Protein AF-A0A1I0QNB6-F1 (afdb_monomer)

Mean predicted aligned error: 19.31 Å

Radius of gyration: 32.26 Å; Cα contacts (8 Å, |Δi|>4): 457; chains: 1; bounding box: 112×91×55 Å

pLDDT: mean 71.49, std 22.13, range [30.81, 97.44]

Foldseek 3Di:
DDDDDDDDDDDDDDDDDDDDDDDDDDDDDDPPPPVVVVVVVVVVVVVVVVVVVVVVVPVPDDDPDDDDDDPDPDPPPDDPPPQFFDDLVLQAAKWWDDPLFKIWIWHQHPVQKIKIWIAGLVRDTPDIFIWGWDGDGQWIWTAGPVGDIDIWRWHDDPQWIWTHHPVNPDDITIIGGDHDSCLAFDALVLVAAWWWFPDPFWIWIWHRHPVQKIWIWIATPVRHTPDIAIWGWDGGRQKIWIGGPDPDDIAIWGWDDDPQKIWTAGNVGRVDITIIGGDD

Sequence (280 aa):
MDNKESDIDLFESEDIPAKAAPTSASTKGDVGLPMNKMIIAVVAIILVVVATIAILTHVSEKLDEPPVETTAYMTGESEPVVMPETTPADIIGIWSFGDGNNILYMSFNEDGTLDVWTVDSDGQELNRTTNTYTLEGNALGVYQPDGSEDYYICIINGDSLTLEDPAGFGESYVLTRTESLDIPVYTAADLVGTWVSDSSNSYIWMTFNEDGTLDVWVIDANGVEIDRTQDTYTIEGNQLTISYPTDREEDVYNISINGDMLILAYPDQPDQLFGYIRQH

Solvent-accessible surface area (backbone atoms only — not comparable to full-atom values): 16798 Å² total; per-residue (Å²): 139,79,86,82,81,85,82,89,77,87,80,83,85,82,89,86,81,94,75,82,85,85,75,93,72,92,76,89,76,83,88,67,73,62,67,75,55,56,53,52,53,55,51,53,54,54,53,53,54,54,50,54,56,54,50,69,69,65,72,80,71,86,81,89,73,78,89,74,80,85,75,85,79,72,92,68,82,71,75,78,82,75,73,80,72,41,50,69,78,74,61,50,44,36,33,37,38,72,82,51,48,38,38,40,36,38,35,37,44,96,87,37,40,30,41,38,34,34,22,42,66,90,64,48,74,75,47,75,48,70,30,36,47,48,69,62,51,37,42,35,39,40,39,42,87,91,72,53,75,49,65,30,36,44,48,75,59,89,57,34,41,35,38,32,35,76,84,72,79,59,74,68,47,70,25,36,60,45,95,62,94,71,69,65,67,49,49,67,79,77,59,46,43,41,30,34,31,83,52,97,64,37,37,41,39,39,32,34,42,94,86,36,41,28,42,38,36,34,26,38,76,86,72,46,79,74,47,76,52,70,35,33,47,50,62,59,45,32,36,39,37,39,42,54,87,53,99,58,81,64,51,60,28,26,48,35,77,60,92,54,36,40,35,38,18,35,83,91,46,50,92,54,70,47,60,27,40,55,66,132

Structure (mmCIF, N/CA/C/O backbone):
data_AF-A0A1I0QNB6-F1
#
_entry.id   AF-A0A1I0QNB6-F1
#
loop_
_atom_site.group_PDB
_atom_site.id
_atom_site.type_symbol
_atom_site.label_atom_id
_atom_site.label_alt_id
_atom_site.label_comp_id
_atom_site.label_asym_id
_atom_site.label_entity_id
_atom_site.label_seq_id
_atom_site.pdbx_PDB_ins_code
_atom_site.Cartn_x
_atom_site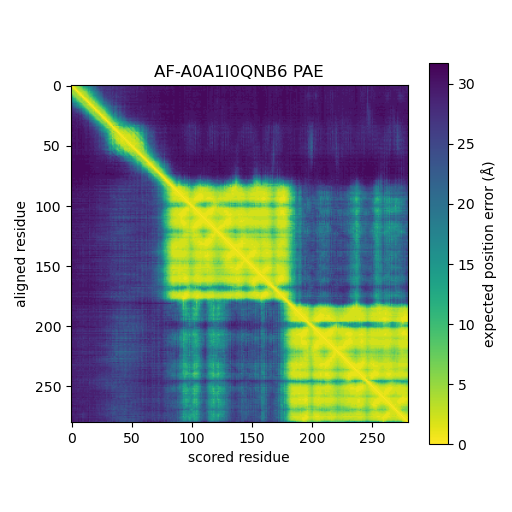.Cartn_y
_atom_site.Cartn_z
_atom_site.occupancy
_atom_site.B_iso_or_equiv
_atom_site.auth_seq_id
_atom_site.auth_comp_id
_atom_site.auth_asym_id
_atom_site.auth_atom_id
_atom_site.pdbx_PDB_model_num
ATOM 1 N N . MET A 1 1 ? 77.920 -45.436 11.888 1.00 45.47 1 MET A N 1
ATOM 2 C CA . MET A 1 1 ? 77.565 -45.452 10.448 1.00 45.47 1 MET A CA 1
ATOM 3 C C . MET A 1 1 ? 76.118 -44.982 10.370 1.00 45.47 1 MET A C 1
ATOM 5 O O . MET A 1 1 ? 75.231 -45.783 10.127 1.00 45.47 1 MET A O 1
ATOM 9 N N . ASP A 1 2 ? 75.779 -43.826 10.927 1.00 37.50 2 ASP A N 1
ATOM 10 C CA . ASP A 1 2 ? 76.158 -42.432 10.609 1.00 37.50 2 ASP A CA 1
ATOM 11 C C . ASP A 1 2 ? 75.386 -41.872 9.417 1.00 37.50 2 ASP A C 1
ATOM 13 O O . ASP A 1 2 ? 75.623 -42.254 8.274 1.00 37.50 2 ASP A O 1
ATOM 17 N N . ASN A 1 3 ? 74.528 -40.916 9.785 1.00 35.03 3 ASN A N 1
ATOM 18 C CA . ASN A 1 3 ? 74.144 -39.679 9.115 1.00 35.03 3 ASN A CA 1
ATOM 19 C C . ASN A 1 3 ? 73.474 -39.726 7.739 1.00 35.03 3 ASN A C 1
ATOM 21 O O . ASN A 1 3 ? 74.093 -40.012 6.717 1.00 35.03 3 ASN A O 1
ATOM 25 N N . LYS A 1 4 ? 72.256 -39.174 7.709 1.00 41.38 4 LYS A N 1
ATOM 26 C CA . LYS A 1 4 ? 72.081 -37.792 7.232 1.00 41.38 4 LYS A CA 1
ATOM 27 C C . LYS A 1 4 ? 70.783 -37.186 7.776 1.00 41.38 4 LYS A C 1
ATOM 29 O O . LYS A 1 4 ? 69.709 -37.386 7.220 1.00 41.38 4 LYS A O 1
ATOM 34 N N . GLU A 1 5 ? 70.930 -36.453 8.875 1.00 37.16 5 GLU A N 1
ATOM 35 C CA . GLU A 1 5 ? 70.146 -35.248 9.138 1.00 37.16 5 GLU A CA 1
ATOM 36 C C . GLU A 1 5 ? 70.505 -34.222 8.050 1.00 37.16 5 GLU A C 1
ATOM 38 O O . GLU A 1 5 ? 71.661 -34.143 7.622 1.00 37.16 5 GLU A O 1
ATOM 43 N N . SER A 1 6 ? 69.514 -33.502 7.529 1.00 47.28 6 SER A N 1
ATOM 44 C CA . SER A 1 6 ? 69.752 -32.326 6.695 1.00 47.28 6 SER A CA 1
ATOM 45 C C . SER A 1 6 ? 69.582 -31.098 7.571 1.00 47.28 6 SER A C 1
ATOM 47 O O . SER A 1 6 ? 68.456 -30.699 7.876 1.00 47.28 6 SER A O 1
ATOM 49 N N . ASP A 1 7 ? 70.736 -30.581 7.972 1.00 39.81 7 ASP A N 1
ATOM 50 C CA . ASP A 1 7 ? 70.950 -29.357 8.718 1.00 39.81 7 ASP A CA 1
ATOM 51 C C . ASP A 1 7 ? 70.306 -28.141 8.047 1.00 39.81 7 ASP A C 1
ATOM 53 O O . ASP A 1 7 ? 70.397 -27.917 6.836 1.00 39.81 7 ASP A O 1
ATOM 57 N N . ILE A 1 8 ? 69.670 -27.352 8.905 1.00 42.81 8 ILE A N 1
ATOM 58 C CA . ILE A 1 8 ? 69.374 -25.940 8.725 1.00 42.81 8 ILE A CA 1
ATOM 59 C C . ILE A 1 8 ? 70.598 -25.198 9.269 1.00 42.81 8 ILE A C 1
ATOM 61 O O . ILE A 1 8 ? 70.803 -25.191 10.477 1.00 42.81 8 ILE A O 1
ATOM 65 N N . ASP A 1 9 ? 71.368 -24.563 8.387 1.00 38.84 9 ASP A N 1
ATOM 66 C CA . ASP A 1 9 ? 72.292 -23.476 8.733 1.00 38.84 9 ASP A CA 1
ATOM 67 C C . ASP A 1 9 ? 71.801 -22.227 7.982 1.00 38.84 9 ASP A C 1
ATOM 69 O O . ASP A 1 9 ? 71.641 -22.245 6.760 1.00 38.84 9 ASP A O 1
ATOM 73 N N . LEU A 1 10 ? 71.288 -21.195 8.661 1.00 36.91 10 LEU A N 1
ATOM 74 C CA . LEU A 1 10 ? 72.033 -20.175 9.415 1.00 36.91 10 LEU A CA 1
ATOM 75 C C . LEU A 1 10 ? 73.122 -19.503 8.570 1.00 36.91 10 LEU A C 1
ATOM 77 O O . LEU A 1 10 ? 74.275 -19.914 8.543 1.00 36.91 10 LEU A O 1
ATOM 81 N N . PHE A 1 11 ? 72.736 -18.389 7.948 1.00 34.91 11 PHE A N 1
ATOM 82 C CA . PHE A 1 11 ? 73.629 -17.247 7.799 1.00 34.91 11 PHE A CA 1
ATOM 83 C C . PHE A 1 11 ? 73.084 -16.095 8.651 1.00 34.91 11 PHE A C 1
ATOM 85 O O . PHE A 1 11 ? 72.106 -15.437 8.293 1.00 34.91 11 PHE A O 1
ATOM 92 N N . GLU A 1 12 ? 73.733 -15.920 9.805 1.00 37.19 12 GLU A N 1
ATOM 93 C CA . GLU A 1 12 ? 73.888 -14.669 10.559 1.00 37.19 12 GLU A CA 1
ATOM 94 C C . GLU A 1 12 ? 74.493 -13.599 9.627 1.00 37.19 12 GLU A C 1
ATOM 96 O O . GLU A 1 12 ? 75.381 -13.888 8.827 1.00 37.19 12 GLU A O 1
ATOM 101 N N . SER A 1 13 ? 73.819 -12.463 9.446 1.00 48.81 13 SER A N 1
ATOM 102 C CA . SER A 1 13 ? 73.962 -11.188 10.174 1.00 48.81 13 SER A CA 1
ATOM 103 C C . SER A 1 13 ? 75.276 -10.444 9.915 1.00 48.81 13 SER A C 1
ATOM 105 O O . SER A 1 13 ? 76.333 -10.922 10.300 1.00 48.81 13 SER A O 1
ATOM 107 N N . GLU A 1 14 ? 75.162 -9.250 9.330 1.00 36.50 14 GLU A N 1
ATOM 108 C CA . GLU A 1 14 ? 75.847 -7.996 9.708 1.00 36.50 14 GLU A CA 1
ATOM 109 C C . GLU A 1 14 ? 75.245 -6.894 8.800 1.00 36.50 14 GLU A C 1
ATOM 111 O O . GLU A 1 14 ? 75.283 -6.991 7.575 1.00 36.50 14 GLU A O 1
ATOM 116 N N . ASP A 1 15 ? 74.342 -6.056 9.330 1.00 42.88 15 ASP A N 1
ATOM 117 C CA . ASP A 1 15 ? 74.611 -4.690 9.830 1.00 42.88 15 ASP A CA 1
ATOM 118 C C . ASP A 1 15 ? 75.273 -3.800 8.750 1.00 42.88 15 ASP A C 1
ATOM 120 O O . ASP A 1 15 ? 76.361 -4.090 8.266 1.00 42.88 15 ASP A O 1
ATOM 124 N N . ILE A 1 16 ? 74.653 -2.725 8.233 1.00 36.50 16 ILE A N 1
ATOM 125 C CA . ILE A 1 16 ? 74.569 -1.322 8.736 1.00 36.50 16 ILE A CA 1
ATOM 126 C C . ILE A 1 16 ? 73.981 -0.476 7.545 1.00 36.50 16 ILE A C 1
ATOM 128 O O . ILE A 1 16 ? 74.205 -0.901 6.408 1.00 36.50 16 ILE A O 1
ATOM 132 N N . PRO A 1 17 ? 73.359 0.739 7.645 1.00 42.59 17 PRO A N 1
ATOM 133 C CA . PRO A 1 17 ? 72.832 1.517 8.777 1.00 42.59 17 PRO A CA 1
ATOM 134 C C . PRO A 1 17 ? 71.338 1.916 8.659 1.00 42.59 17 PRO A C 1
ATOM 136 O O . PRO A 1 17 ? 70.718 1.929 7.596 1.00 42.59 17 PRO A O 1
ATOM 139 N N . ALA A 1 18 ? 70.819 2.395 9.792 1.00 49.66 18 ALA A N 1
ATOM 140 C CA . ALA A 1 18 ? 69.550 3.091 9.961 1.00 49.66 18 ALA A CA 1
ATOM 141 C C . ALA A 1 18 ? 69.305 4.234 8.954 1.00 49.66 18 ALA A C 1
ATOM 143 O O . ALA A 1 18 ? 70.098 5.171 8.832 1.00 49.66 18 ALA A O 1
ATOM 144 N N . LYS A 1 19 ? 68.120 4.219 8.333 1.00 40.25 19 LYS A N 1
ATOM 145 C CA . LYS A 1 19 ? 67.504 5.393 7.714 1.00 40.25 19 LYS A CA 1
ATOM 146 C C . LYS A 1 19 ? 66.088 5.555 8.268 1.00 40.25 19 LYS A C 1
ATOM 148 O O . LYS A 1 19 ? 65.261 4.666 8.128 1.00 40.25 19 LYS A O 1
ATOM 153 N N . ALA A 1 20 ? 65.912 6.682 8.953 1.00 36.59 20 ALA A N 1
ATOM 154 C CA . ALA A 1 20 ? 64.711 7.293 9.520 1.00 36.59 20 ALA A CA 1
ATOM 155 C C . ALA A 1 20 ? 63.346 6.616 9.263 1.00 36.59 20 ALA A C 1
ATOM 157 O O . ALA A 1 20 ? 62.928 6.419 8.124 1.00 36.59 20 ALA A O 1
ATOM 158 N N . ALA A 1 21 ? 62.619 6.390 10.360 1.00 45.19 21 ALA A N 1
ATOM 159 C CA . ALA A 1 21 ? 61.205 6.033 10.389 1.00 45.19 21 ALA A CA 1
ATOM 160 C C . ALA A 1 21 ? 60.318 7.047 9.638 1.00 45.19 21 ALA A C 1
ATOM 162 O O . ALA A 1 21 ? 60.500 8.254 9.823 1.00 45.19 21 ALA A O 1
ATOM 163 N N . PRO A 1 22 ? 59.285 6.595 8.905 1.00 36.19 22 PRO A N 1
ATOM 164 C CA . PRO A 1 22 ? 58.093 7.385 8.674 1.00 36.19 22 PRO A CA 1
ATOM 165 C C . PRO A 1 22 ? 57.047 7.049 9.742 1.00 36.19 22 PRO A C 1
ATOM 167 O O . PRO A 1 22 ? 56.499 5.952 9.824 1.00 36.19 22 PRO A O 1
ATOM 170 N N . THR A 1 23 ? 56.817 8.052 10.577 1.00 35.81 23 THR A N 1
ATOM 171 C CA . THR A 1 23 ? 55.673 8.248 11.461 1.00 35.81 23 THR A CA 1
ATOM 172 C C . THR A 1 23 ? 54.337 7.986 10.769 1.00 35.81 23 THR A C 1
ATOM 174 O O . THR A 1 23 ? 54.119 8.409 9.633 1.00 35.81 23 THR A O 1
ATOM 177 N N . SER A 1 24 ? 53.422 7.364 11.508 1.00 44.53 24 SER A N 1
ATOM 178 C CA . SER A 1 24 ? 51.992 7.320 11.224 1.00 44.53 24 SER A CA 1
ATOM 179 C C . SER A 1 24 ? 51.434 8.726 10.974 1.00 44.53 24 SER A C 1
ATOM 181 O O . SER A 1 24 ? 51.555 9.617 11.813 1.00 44.53 24 SER A O 1
ATOM 183 N N . ALA A 1 25 ? 50.789 8.915 9.824 1.00 34.53 25 ALA A N 1
ATOM 184 C CA . ALA A 1 25 ? 50.003 10.102 9.524 1.00 34.53 25 ALA A CA 1
ATOM 185 C C . ALA A 1 25 ? 48.697 9.688 8.840 1.00 34.53 25 ALA A C 1
ATOM 187 O O . ALA A 1 25 ? 48.662 9.327 7.667 1.00 34.53 25 ALA A O 1
ATOM 188 N N . SER A 1 26 ? 47.615 9.762 9.612 1.00 41.53 26 SER A N 1
ATOM 189 C CA . SER A 1 26 ? 46.257 9.924 9.104 1.00 41.53 26 SER A CA 1
ATOM 190 C C . SER A 1 26 ? 46.209 11.170 8.217 1.00 41.53 26 SER A C 1
ATOM 192 O O . SER A 1 26 ? 46.542 12.260 8.682 1.00 41.53 26 SER A O 1
ATOM 194 N N . THR A 1 27 ? 45.748 11.038 6.974 1.00 33.97 27 THR A N 1
ATOM 195 C CA . THR A 1 27 ? 45.236 12.180 6.204 1.00 33.97 27 THR A CA 1
ATOM 196 C C . THR A 1 27 ? 43.902 11.822 5.570 1.00 33.97 27 THR A C 1
ATOM 198 O O . THR A 1 27 ? 43.803 11.077 4.602 1.00 33.97 27 THR A O 1
ATOM 201 N N . LYS A 1 28 ? 42.873 12.384 6.197 1.00 39.84 28 LYS A N 1
ATOM 202 C CA . LYS A 1 28 ? 41.553 12.683 5.660 1.00 39.84 28 LYS A CA 1
ATOM 203 C C . LYS A 1 28 ? 41.730 13.600 4.436 1.00 39.84 28 LYS A C 1
ATOM 205 O O . LYS A 1 28 ? 42.412 14.616 4.546 1.00 39.84 28 LYS A O 1
ATOM 210 N N . GLY A 1 29 ? 41.135 13.241 3.304 1.00 31.95 29 GLY A N 1
ATOM 211 C CA . GLY A 1 29 ? 40.935 14.114 2.142 1.00 31.95 29 GLY A CA 1
ATOM 212 C C . GLY A 1 29 ? 39.554 13.788 1.584 1.00 31.95 29 GLY A C 1
ATOM 213 O O . GLY A 1 29 ? 39.383 12.759 0.948 1.00 31.95 29 GLY A O 1
ATOM 214 N N . ASP A 1 30 ? 38.498 14.411 2.099 1.00 36.50 30 ASP A N 1
ATOM 215 C CA . ASP A 1 30 ? 37.892 15.618 1.520 1.00 36.50 30 ASP A CA 1
ATOM 216 C C . ASP A 1 30 ? 37.701 15.517 -0.000 1.00 36.50 30 ASP A C 1
ATOM 218 O O . ASP A 1 30 ? 38.508 16.000 -0.791 1.00 36.50 30 ASP A O 1
ATOM 222 N N . VAL A 1 31 ? 36.557 14.951 -0.391 1.00 39.62 31 VAL A N 1
ATOM 223 C CA . VAL A 1 31 ? 35.847 15.348 -1.615 1.00 39.62 31 VAL A CA 1
ATOM 224 C C . VAL A 1 31 ? 34.625 16.165 -1.192 1.00 39.62 31 VAL A C 1
ATOM 226 O O . VAL A 1 31 ? 33.484 15.875 -1.529 1.00 39.62 31 VAL A O 1
ATOM 229 N N . GLY A 1 32 ? 34.866 17.186 -0.369 1.00 33.34 32 GLY A N 1
ATOM 230 C CA . GLY A 1 32 ? 33.898 18.249 -0.162 1.00 33.34 32 GLY A CA 1
ATOM 231 C C . GLY A 1 32 ? 33.889 19.117 -1.412 1.00 33.34 32 GLY A C 1
ATOM 232 O O . GLY A 1 32 ? 34.894 19.752 -1.739 1.00 33.34 32 GLY A O 1
ATOM 233 N N . LEU A 1 33 ? 32.761 19.168 -2.120 1.00 37.56 33 LEU A N 1
ATOM 234 C CA . LEU A 1 33 ? 32.509 20.273 -3.042 1.00 37.56 33 LEU A CA 1
ATOM 235 C C . LEU A 1 33 ? 32.756 21.581 -2.267 1.00 37.56 33 LEU A C 1
ATOM 237 O O . LEU A 1 33 ? 32.269 21.708 -1.141 1.00 37.56 33 LEU A O 1
ATOM 241 N N . PRO A 1 34 ? 33.526 22.546 -2.805 1.00 38.66 34 PRO A N 1
ATOM 242 C CA . PRO A 1 34 ? 33.853 23.755 -2.066 1.00 38.66 34 PRO A CA 1
ATOM 243 C C . PRO A 1 34 ? 32.547 24.441 -1.666 1.00 38.66 34 PRO A C 1
ATOM 245 O O . PRO A 1 34 ? 31.739 24.785 -2.527 1.00 38.66 34 PRO A O 1
ATOM 248 N N . MET A 1 35 ? 32.354 24.616 -0.358 1.00 39.06 35 MET A N 1
ATOM 249 C CA . MET A 1 35 ? 31.169 25.154 0.334 1.00 39.06 35 MET A CA 1
ATOM 250 C C . MET A 1 35 ? 30.630 26.465 -0.280 1.00 39.06 35 MET A C 1
ATOM 252 O O . MET A 1 35 ? 29.452 26.797 -0.191 1.00 39.06 35 MET A O 1
ATOM 256 N N . ASN A 1 36 ? 31.480 27.158 -1.027 1.00 30.81 36 ASN A N 1
ATOM 257 C CA . ASN A 1 36 ? 31.220 28.360 -1.802 1.00 30.81 36 ASN A CA 1
ATOM 258 C C . ASN A 1 36 ? 30.280 28.107 -3.006 1.00 30.81 36 ASN A C 1
ATOM 260 O O . ASN A 1 36 ? 29.611 29.031 -3.453 1.00 30.81 36 ASN A O 1
ATOM 264 N N . LYS A 1 37 ? 30.204 26.873 -3.528 1.00 34.09 37 LYS A N 1
ATOM 265 C CA . LYS A 1 37 ? 29.267 26.460 -4.589 1.00 34.09 37 LYS A CA 1
ATOM 266 C C . LYS A 1 37 ? 27.925 25.959 -4.038 1.00 34.09 37 LYS A C 1
ATOM 268 O O . LYS A 1 37 ? 26.911 26.153 -4.699 1.00 34.09 37 LYS A O 1
ATOM 273 N N . MET A 1 38 ? 27.895 25.413 -2.818 1.00 32.34 38 MET A N 1
ATOM 274 C CA . MET A 1 38 ? 26.644 25.050 -2.129 1.00 32.34 38 MET A CA 1
ATOM 275 C C . MET A 1 38 ? 25.846 26.289 -1.708 1.00 32.34 38 MET A C 1
ATOM 277 O O . MET A 1 38 ? 24.634 26.325 -1.889 1.00 32.34 38 MET A O 1
ATOM 281 N N . ILE A 1 39 ? 26.518 27.348 -1.244 1.00 32.06 39 ILE A N 1
ATOM 282 C CA . ILE A 1 39 ? 25.842 28.604 -0.879 1.00 32.06 39 ILE A CA 1
ATOM 283 C C . ILE A 1 39 ? 25.238 29.292 -2.118 1.00 32.06 39 ILE A C 1
ATOM 285 O O . ILE A 1 39 ? 24.149 29.848 -2.035 1.00 32.06 39 ILE A O 1
ATOM 289 N N . ILE A 1 40 ? 25.879 29.202 -3.289 1.00 31.39 40 ILE A N 1
ATOM 290 C CA . ILE A 1 40 ? 25.339 29.773 -4.537 1.00 31.39 40 ILE A CA 1
ATOM 291 C C . ILE A 1 40 ? 24.126 28.970 -5.048 1.00 31.39 40 ILE A C 1
ATOM 293 O O . ILE A 1 40 ? 23.162 29.578 -5.507 1.00 31.39 40 ILE A O 1
ATOM 297 N N . ALA A 1 41 ? 24.126 27.638 -4.921 1.00 31.89 41 ALA A N 1
ATOM 298 C CA . ALA A 1 41 ? 22.991 26.796 -5.317 1.00 31.89 41 ALA A CA 1
ATOM 299 C C . ALA A 1 41 ? 21.768 26.989 -4.400 1.00 31.89 41 ALA A C 1
ATOM 301 O O . ALA A 1 41 ? 20.648 27.134 -4.884 1.00 31.89 41 ALA A O 1
ATOM 302 N N . VAL A 1 42 ? 21.982 27.093 -3.084 1.00 35.47 42 VAL A N 1
ATOM 303 C CA . VAL A 1 42 ? 20.902 27.315 -2.108 1.00 35.47 42 VAL A CA 1
ATOM 304 C C . VAL A 1 42 ? 20.334 28.740 -2.207 1.00 35.47 42 VAL A C 1
ATOM 306 O O . VAL A 1 42 ? 19.122 28.923 -2.132 1.00 35.47 42 VAL A O 1
ATOM 309 N N . VAL A 1 43 ? 21.163 29.758 -2.475 1.00 34.56 43 VAL A N 1
ATOM 310 C CA . VAL A 1 43 ? 20.685 31.141 -2.682 1.00 34.56 43 VAL A CA 1
ATOM 311 C C . VAL A 1 43 ? 19.944 31.307 -4.020 1.00 34.56 43 VAL A C 1
ATOM 313 O O . VAL A 1 43 ? 18.983 32.071 -4.079 1.00 34.56 43 VAL A O 1
ATOM 316 N N . ALA A 1 44 ? 20.314 30.570 -5.075 1.00 33.50 44 ALA A N 1
ATOM 317 C CA . ALA A 1 44 ? 19.581 30.581 -6.346 1.00 33.50 44 ALA A CA 1
ATOM 318 C C . ALA A 1 44 ? 18.179 29.956 -6.219 1.00 33.50 44 ALA A C 1
ATOM 320 O O . ALA A 1 44 ? 17.221 30.499 -6.764 1.00 33.50 44 ALA A O 1
ATOM 321 N N . ILE A 1 45 ? 18.041 28.876 -5.443 1.00 36.38 45 ILE A N 1
ATOM 322 C CA . ILE A 1 45 ? 16.750 28.221 -5.180 1.00 36.38 45 ILE A CA 1
ATOM 323 C C . ILE A 1 45 ? 15.853 29.116 -4.310 1.00 36.38 45 ILE A C 1
ATOM 325 O O . ILE A 1 45 ? 14.682 29.311 -4.632 1.00 36.38 45 ILE A O 1
ATOM 329 N N . ILE A 1 46 ? 16.405 29.766 -3.279 1.00 36.22 46 ILE A N 1
ATOM 330 C CA . ILE A 1 46 ? 15.641 30.690 -2.423 1.00 36.22 46 ILE A CA 1
ATOM 331 C C . ILE A 1 46 ? 15.190 31.944 -3.200 1.00 36.22 46 ILE A C 1
ATOM 333 O O . ILE A 1 46 ? 14.071 32.414 -3.002 1.00 36.22 46 ILE A O 1
ATOM 337 N N . LEU A 1 47 ? 15.993 32.470 -4.134 1.00 34.41 47 LEU A N 1
ATOM 338 C CA . LEU A 1 47 ? 15.595 33.624 -4.958 1.00 34.41 47 LEU A CA 1
ATOM 339 C C . LEU A 1 47 ? 14.515 33.287 -6.005 1.00 34.41 47 LEU A C 1
ATOM 341 O O . LEU A 1 47 ? 13.689 34.148 -6.308 1.00 34.41 47 LEU A O 1
ATOM 345 N N . VAL A 1 48 ? 14.464 32.050 -6.515 1.00 37.19 48 VAL A N 1
ATOM 346 C CA . VAL A 1 48 ? 13.399 31.591 -7.433 1.00 37.19 48 VAL A CA 1
ATOM 347 C C . VAL A 1 48 ? 12.071 31.381 -6.693 1.00 37.19 48 VAL A C 1
ATOM 349 O O . VAL A 1 48 ? 11.016 31.741 -7.221 1.00 37.19 48 VAL A O 1
ATOM 352 N N . VAL A 1 49 ? 12.113 30.899 -5.445 1.00 36.56 49 VAL A N 1
ATOM 353 C CA . VAL A 1 49 ? 10.925 30.754 -4.580 1.00 36.56 49 VAL A CA 1
ATOM 354 C C . VAL A 1 49 ? 10.365 32.121 -4.153 1.00 36.56 49 VAL A C 1
ATOM 356 O O . VAL A 1 49 ? 9.156 32.336 -4.155 1.00 36.56 49 VAL A O 1
ATOM 359 N N . VAL A 1 50 ? 11.223 33.108 -3.873 1.00 36.62 50 VAL A N 1
ATOM 360 C CA . VAL A 1 50 ? 10.761 34.469 -3.536 1.00 36.62 50 VAL A CA 1
ATOM 361 C C . VAL A 1 50 ? 10.199 35.208 -4.763 1.00 36.62 50 VAL A C 1
ATOM 363 O O . VAL A 1 50 ? 9.224 35.950 -4.636 1.00 36.62 50 VAL A O 1
ATOM 366 N N . ALA A 1 51 ? 10.739 34.978 -5.967 1.00 33.34 51 ALA A N 1
ATOM 367 C CA . ALA A 1 51 ? 10.204 35.562 -7.201 1.00 33.34 51 ALA A CA 1
ATOM 368 C C . ALA A 1 51 ? 8.840 34.968 -7.606 1.00 33.34 51 ALA A C 1
ATOM 370 O O . ALA A 1 51 ? 7.974 35.702 -8.079 1.00 33.34 51 ALA A O 1
ATOM 371 N N . THR A 1 52 ? 8.609 33.672 -7.377 1.00 37.38 52 THR A N 1
ATOM 372 C CA . THR A 1 52 ? 7.314 33.019 -7.656 1.00 37.38 52 THR A CA 1
ATOM 373 C C . THR A 1 52 ? 6.210 33.488 -6.703 1.00 37.38 52 THR A C 1
ATOM 375 O O . THR A 1 52 ? 5.093 33.751 -7.150 1.00 37.38 52 THR A O 1
ATOM 378 N N . ILE A 1 53 ? 6.527 33.729 -5.426 1.00 38.50 53 ILE A N 1
ATOM 379 C CA . ILE A 1 53 ? 5.574 34.289 -4.447 1.00 38.50 53 ILE A CA 1
ATOM 380 C C . ILE A 1 53 ? 5.248 35.769 -4.746 1.00 38.50 53 ILE A C 1
ATOM 382 O O . ILE A 1 53 ? 4.106 36.207 -4.580 1.00 38.50 53 ILE A O 1
ATOM 386 N N . ALA A 1 54 ? 6.214 36.543 -5.255 1.00 37.59 54 ALA A N 1
ATOM 387 C CA . ALA A 1 54 ? 5.988 37.932 -5.667 1.00 37.59 54 ALA A CA 1
ATOM 388 C C . ALA A 1 54 ? 5.135 38.052 -6.949 1.00 37.59 54 ALA A C 1
ATOM 390 O O . ALA A 1 54 ? 4.371 39.005 -7.093 1.00 37.59 54 ALA A O 1
ATOM 391 N N . ILE A 1 55 ? 5.219 37.078 -7.864 1.00 39.03 55 ILE A N 1
ATOM 392 C CA . ILE A 1 55 ? 4.378 37.037 -9.072 1.00 39.03 55 ILE A CA 1
ATOM 393 C C . ILE A 1 55 ? 2.936 36.641 -8.717 1.00 39.03 55 ILE A C 1
ATOM 395 O O . ILE A 1 55 ? 2.007 37.248 -9.247 1.00 39.03 55 ILE A O 1
ATOM 399 N N . LEU A 1 56 ? 2.721 35.729 -7.758 1.00 32.97 56 LEU A N 1
ATOM 400 C CA . LEU A 1 56 ? 1.365 35.387 -7.296 1.00 32.97 56 LEU A CA 1
ATOM 401 C C . LEU A 1 56 ? 0.652 36.549 -6.583 1.00 32.97 56 LEU A C 1
ATOM 403 O O . LEU A 1 56 ? -0.571 36.639 -6.634 1.00 32.97 56 LEU A O 1
ATOM 407 N N . THR A 1 57 ? 1.391 37.470 -5.959 1.00 37.00 57 THR A N 1
ATOM 408 C CA . THR A 1 57 ? 0.804 38.652 -5.302 1.00 37.00 57 THR A CA 1
ATOM 409 C C . THR A 1 57 ? 0.559 39.836 -6.246 1.00 37.00 57 THR A C 1
ATOM 411 O O . THR A 1 57 ? -0.171 40.749 -5.871 1.00 37.00 57 THR A O 1
ATOM 414 N N . HIS A 1 58 ? 1.093 39.829 -7.476 1.00 42.16 58 HIS A N 1
ATOM 415 C CA . HIS A 1 58 ? 0.907 40.915 -8.457 1.00 42.16 58 HIS A CA 1
ATOM 416 C C . HIS A 1 58 ? -0.112 40.626 -9.573 1.00 42.16 58 HIS A C 1
ATOM 418 O O . HIS A 1 58 ? -0.367 41.502 -10.395 1.00 42.16 58 HIS A O 1
ATOM 424 N N . VAL A 1 59 ? -0.736 39.443 -9.601 1.00 40.44 59 VAL A N 1
ATOM 425 C CA . VAL A 1 59 ? -1.796 39.102 -10.580 1.00 40.44 59 VAL A CA 1
ATOM 426 C C . VAL A 1 59 ? -3.211 39.356 -10.025 1.00 40.44 59 VAL A C 1
ATOM 428 O O . VAL A 1 59 ? -4.209 39.057 -10.670 1.00 40.44 59 VAL A O 1
ATOM 431 N N . SER A 1 60 ? -3.331 40.005 -8.863 1.00 45.62 60 SER A N 1
ATOM 432 C CA . SER A 1 60 ? -4.619 40.455 -8.313 1.00 45.62 60 SER A CA 1
ATOM 433 C C . SER A 1 60 ? -4.887 41.945 -8.571 1.00 45.62 60 SER A C 1
ATOM 435 O O . SER A 1 60 ? -5.322 42.664 -7.670 1.00 45.62 60 SER A O 1
ATOM 437 N N . GLU A 1 61 ? -4.661 42.435 -9.793 1.00 47.72 61 GLU A N 1
ATOM 438 C CA . GLU A 1 61 ? -5.166 43.753 -10.184 1.00 47.72 61 GLU A CA 1
ATOM 439 C C . GLU A 1 61 ? -5.765 43.752 -11.599 1.00 47.72 61 GLU A C 1
ATOM 441 O O . GLU A 1 61 ? -5.074 43.586 -12.601 1.00 47.72 61 GLU A O 1
ATOM 446 N N . LYS A 1 62 ? -7.075 44.030 -11.627 1.00 49.00 62 LYS A N 1
ATOM 447 C CA . LYS A 1 62 ? -7.902 44.483 -12.756 1.00 49.00 62 LYS A CA 1
ATOM 448 C C . LYS A 1 62 ? -8.278 43.480 -13.855 1.00 49.00 62 LYS A C 1
ATOM 450 O O . LYS A 1 62 ? -7.712 43.466 -14.944 1.00 49.00 62 LYS A O 1
ATOM 455 N N . LEU A 1 63 ? -9.419 42.827 -13.638 1.00 40.34 63 LEU A N 1
ATOM 456 C CA . LEU A 1 63 ? -10.405 42.604 -14.697 1.00 40.34 63 LEU A CA 1
ATOM 457 C C . LEU A 1 63 ? -11.653 43.439 -14.369 1.00 40.34 63 LEU A C 1
ATOM 459 O O . LEU A 1 63 ? -12.389 43.132 -13.437 1.00 40.34 63 LEU A O 1
ATOM 463 N N . ASP A 1 64 ? -11.840 44.542 -15.101 1.00 51.97 64 ASP A N 1
ATOM 464 C CA . ASP A 1 64 ? -13.113 45.269 -15.165 1.00 51.97 64 ASP A CA 1
ATOM 465 C C . ASP A 1 64 ? -14.084 44.420 -16.006 1.00 51.97 64 ASP A C 1
ATOM 467 O O . ASP A 1 64 ? -14.051 44.468 -17.238 1.00 51.97 64 ASP A O 1
ATOM 471 N N . GLU A 1 65 ? -14.926 43.615 -15.357 1.00 54.00 65 GLU A N 1
ATOM 472 C CA . GLU A 1 65 ? -16.036 42.938 -16.033 1.00 54.00 65 GLU A CA 1
ATOM 473 C C . GLU A 1 65 ? -17.266 43.863 -16.127 1.00 54.00 65 GLU A C 1
ATOM 475 O O . GLU A 1 65 ? -17.587 44.574 -15.167 1.00 54.00 65 GLU A O 1
ATOM 480 N N . PRO A 1 66 ? -17.980 43.893 -17.271 1.00 52.25 66 PRO A N 1
ATOM 481 C CA . PRO A 1 66 ? -19.235 44.630 -17.390 1.00 52.25 66 PRO A CA 1
ATOM 482 C C . PRO A 1 66 ? -20.325 43.984 -16.515 1.00 52.25 66 PRO A C 1
ATOM 484 O O . PRO A 1 66 ? -20.246 42.792 -16.220 1.00 52.25 66 PRO A O 1
ATOM 487 N N . PRO A 1 67 ? -21.377 44.728 -16.120 1.00 42.12 67 PRO A N 1
ATOM 488 C CA . PRO A 1 67 ? -22.432 44.177 -15.282 1.00 42.12 67 PRO A CA 1
ATOM 489 C C . PRO A 1 67 ? -23.192 43.104 -16.067 1.00 42.12 67 PRO A C 1
ATOM 491 O O . PRO A 1 67 ? -23.976 43.412 -16.964 1.00 42.12 67 PRO A O 1
ATOM 494 N N . VAL A 1 68 ? -22.943 41.838 -15.740 1.00 40.09 68 VAL A N 1
ATOM 495 C CA . VAL A 1 68 ? -23.759 40.725 -16.219 1.00 40.09 68 VAL A CA 1
ATOM 496 C C . VAL A 1 68 ? -25.089 40.792 -15.477 1.00 40.09 68 VAL A C 1
ATOM 498 O O . VAL A 1 68 ? -25.144 40.717 -14.250 1.00 40.09 68 VAL A O 1
ATOM 501 N N . GLU A 1 69 ? -26.168 40.980 -16.235 1.00 40.59 69 GLU A N 1
ATOM 502 C CA . GLU A 1 69 ? -27.531 40.922 -15.725 1.00 40.59 69 GLU A CA 1
ATOM 503 C C . GLU A 1 69 ? -27.777 39.572 -15.044 1.00 40.59 69 GLU A C 1
ATOM 505 O O . GLU A 1 69 ? -27.666 38.503 -15.649 1.00 40.59 69 GLU A O 1
ATOM 510 N N . THR A 1 70 ? -28.124 39.636 -13.761 1.00 39.81 70 THR A N 1
ATOM 511 C CA . THR A 1 70 ? -28.526 38.494 -12.949 1.00 39.81 70 THR A CA 1
ATOM 512 C C . THR A 1 70 ? -29.814 37.898 -13.516 1.00 39.81 70 THR A C 1
ATOM 514 O O . THR A 1 70 ? -30.917 38.355 -13.220 1.00 39.81 70 THR A O 1
ATOM 517 N N . THR A 1 71 ? -29.690 36.849 -14.326 1.00 37.72 71 THR A N 1
ATOM 518 C CA . THR A 1 71 ? -30.802 35.931 -14.571 1.00 37.72 71 THR A CA 1
ATOM 519 C C . THR A 1 71 ? -30.804 34.908 -13.444 1.00 37.72 71 THR A C 1
ATOM 521 O O . THR A 1 71 ? -29.890 34.103 -13.291 1.00 37.72 71 THR A O 1
ATOM 524 N N . ALA A 1 72 ? -31.812 35.020 -12.581 1.00 44.84 72 ALA A N 1
ATOM 525 C CA . ALA A 1 72 ? -32.042 34.122 -11.464 1.00 44.84 72 ALA A CA 1
ATOM 526 C C . ALA A 1 72 ? -32.326 32.704 -11.984 1.00 44.84 72 ALA A C 1
ATOM 528 O O . ALA A 1 72 ? -33.424 32.420 -12.466 1.00 44.84 72 ALA A O 1
ATOM 529 N N . TYR A 1 73 ? -31.346 31.811 -11.867 1.00 42.28 73 TYR A N 1
ATOM 530 C CA . TYR A 1 73 ? -31.580 30.377 -11.965 1.00 42.28 73 TYR A CA 1
ATOM 531 C C . TYR A 1 73 ? -31.982 29.860 -10.583 1.00 42.28 73 TYR A C 1
ATOM 533 O O . TYR A 1 73 ? -31.161 29.713 -9.689 1.00 42.28 73 TYR A O 1
ATOM 541 N N . MET A 1 74 ? -33.292 29.654 -10.447 1.00 40.16 74 MET A N 1
ATOM 542 C CA . MET A 1 74 ? -33.933 28.538 -9.752 1.00 40.16 74 MET A CA 1
ATOM 543 C C . MET A 1 74 ? -33.348 28.148 -8.385 1.00 40.16 74 MET A C 1
ATOM 545 O O . MET A 1 74 ? -32.422 27.352 -8.275 1.00 40.16 74 MET A O 1
ATOM 549 N N . THR A 1 75 ? -34.025 28.614 -7.338 1.00 48.56 75 THR A N 1
ATOM 550 C CA . THR A 1 75 ? -34.110 27.961 -6.028 1.00 48.56 75 THR A CA 1
ATOM 551 C C . THR A 1 75 ? -34.620 26.524 -6.193 1.00 48.56 75 THR A C 1
ATOM 553 O O . THR A 1 75 ? -35.826 26.278 -6.187 1.00 48.56 75 THR A O 1
ATOM 556 N N . GLY A 1 76 ? -33.707 25.578 -6.384 1.00 39.94 76 GLY A N 1
ATOM 557 C CA . GLY A 1 76 ? -33.914 24.200 -5.967 1.00 39.94 76 GLY A CA 1
ATOM 558 C C . GLY A 1 76 ? -33.336 24.083 -4.568 1.00 39.94 76 GLY A C 1
ATOM 559 O O . GLY A 1 76 ? -32.119 24.049 -4.423 1.00 39.94 76 GLY A O 1
ATOM 560 N N . GLU A 1 77 ? -34.183 24.084 -3.540 1.00 45.97 77 GLU A N 1
ATOM 561 C CA . GLU A 1 77 ? -33.771 23.578 -2.233 1.00 45.97 77 GLU A CA 1
ATOM 562 C C . GLU A 1 77 ? -33.411 22.104 -2.448 1.00 45.97 77 GLU A C 1
ATOM 564 O O . GLU A 1 77 ? -34.289 21.259 -2.614 1.00 45.97 77 GLU A O 1
ATOM 569 N N . SER A 1 78 ? -32.116 21.805 -2.563 1.00 54.59 78 SER A N 1
ATOM 570 C CA . SER A 1 78 ? -31.635 20.438 -2.431 1.00 54.59 78 SER A CA 1
ATOM 571 C C . SER A 1 78 ? -32.058 19.973 -1.045 1.00 54.59 78 SER A C 1
ATOM 573 O O . SER A 1 78 ? -31.698 20.619 -0.056 1.00 54.59 78 SER A O 1
ATOM 575 N N . GLU A 1 79 ? -32.839 18.895 -0.968 1.00 51.69 79 GLU A N 1
ATOM 576 C CA . GLU A 1 79 ? -33.083 18.236 0.312 1.00 51.69 79 GLU A CA 1
ATOM 577 C C . GLU A 1 79 ? -31.721 18.005 0.985 1.00 51.69 79 GLU A C 1
ATOM 579 O O . GLU A 1 79 ? -30.764 17.639 0.290 1.00 51.69 79 GLU A O 1
ATOM 584 N N . PRO A 1 80 ? -31.579 18.283 2.293 1.00 51.28 80 PRO A N 1
ATOM 585 C CA . PRO A 1 80 ? -30.320 18.033 2.970 1.00 51.28 80 PRO A CA 1
ATOM 586 C C . PRO A 1 80 ? -29.969 16.561 2.765 1.00 51.28 80 PRO A C 1
ATOM 588 O O . PRO A 1 80 ? -30.763 15.680 3.095 1.00 51.28 80 PRO A O 1
ATOM 591 N N . VAL A 1 81 ? -28.799 16.298 2.183 1.00 52.41 81 VAL A N 1
ATOM 592 C CA . VAL A 1 81 ? -28.259 14.943 2.092 1.00 52.41 81 VAL A CA 1
ATOM 593 C C . VAL A 1 81 ? -28.049 14.478 3.530 1.00 52.41 81 VAL A C 1
ATOM 595 O O . VAL A 1 81 ? -27.135 14.934 4.213 1.00 52.41 81 VAL A O 1
ATOM 598 N N . VAL A 1 82 ? -28.954 13.633 4.023 1.00 59.22 82 VAL A N 1
ATOM 599 C CA . VAL A 1 82 ? -28.813 13.005 5.335 1.00 59.22 82 VAL A CA 1
ATOM 600 C C . VAL A 1 82 ? -27.737 11.942 5.180 1.00 59.22 82 VAL A C 1
ATOM 602 O O . VAL A 1 82 ? -27.975 10.908 4.556 1.00 59.22 82 VAL A O 1
ATOM 605 N N . MET A 1 83 ? -26.542 12.212 5.704 1.00 66.06 83 MET A N 1
ATOM 606 C CA . MET A 1 83 ? -25.532 11.169 5.837 1.00 66.06 83 MET A CA 1
ATOM 607 C C . MET A 1 83 ? -26.075 10.116 6.808 1.00 66.06 83 MET A C 1
ATOM 609 O O . MET A 1 83 ? -26.539 10.497 7.888 1.00 66.06 83 MET A O 1
ATOM 613 N N . PRO A 1 84 ? -26.080 8.823 6.442 1.00 74.75 84 PRO A N 1
ATOM 614 C CA . PRO A 1 84 ? -26.448 7.784 7.388 1.00 74.75 84 PRO A CA 1
ATOM 615 C C . PRO A 1 84 ? -25.525 7.875 8.608 1.00 74.75 84 PRO A C 1
ATOM 617 O O . PRO A 1 84 ? -24.326 8.122 8.471 1.00 74.75 84 PRO A O 1
ATOM 620 N N . GLU A 1 85 ? -26.104 7.735 9.798 1.00 83.69 85 GLU A N 1
ATOM 621 C CA . GLU A 1 85 ? -25.322 7.684 11.030 1.00 83.69 85 GLU A CA 1
ATOM 622 C C . GLU A 1 85 ? -24.558 6.362 11.087 1.00 83.69 85 GLU A C 1
ATOM 624 O O . GLU A 1 85 ? -25.132 5.292 10.874 1.00 83.69 85 GLU A O 1
ATOM 629 N N . THR A 1 86 ? -23.270 6.453 11.393 1.00 86.25 86 THR A N 1
ATOM 630 C CA . THR A 1 86 ? -22.404 5.308 11.652 1.00 86.25 86 THR A CA 1
ATOM 631 C C . THR A 1 86 ? -22.679 4.803 13.065 1.00 86.25 86 THR A C 1
ATOM 633 O O . THR A 1 86 ? -22.754 5.578 14.019 1.00 86.25 86 THR A O 1
ATOM 636 N N . THR A 1 87 ? -22.852 3.495 13.231 1.00 89.38 87 THR A N 1
ATOM 637 C CA . THR A 1 87 ? -23.000 2.869 14.548 1.00 89.38 87 THR A CA 1
ATOM 638 C C . THR A 1 87 ? -21.702 2.178 14.965 1.00 89.38 87 THR A C 1
ATOM 640 O O . THR A 1 87 ? -20.901 1.806 14.106 1.00 89.38 87 THR A O 1
ATOM 643 N N . PRO A 1 88 ? -21.475 1.929 16.272 1.00 87.19 88 PRO A N 1
ATOM 644 C CA . PRO A 1 88 ? -20.287 1.203 16.719 1.00 87.19 88 PRO A CA 1
ATOM 645 C C . PRO A 1 88 ? -20.117 -0.146 16.024 1.00 87.19 88 PRO A C 1
ATOM 647 O O . PRO A 1 88 ? -19.002 -0.495 15.662 1.00 87.19 88 PRO A O 1
ATOM 650 N N . ALA A 1 89 ? -21.220 -0.861 15.778 1.00 88.81 89 ALA A N 1
ATOM 651 C CA . ALA A 1 89 ? -21.204 -2.152 15.097 1.00 88.81 89 ALA A CA 1
ATOM 652 C C . ALA A 1 8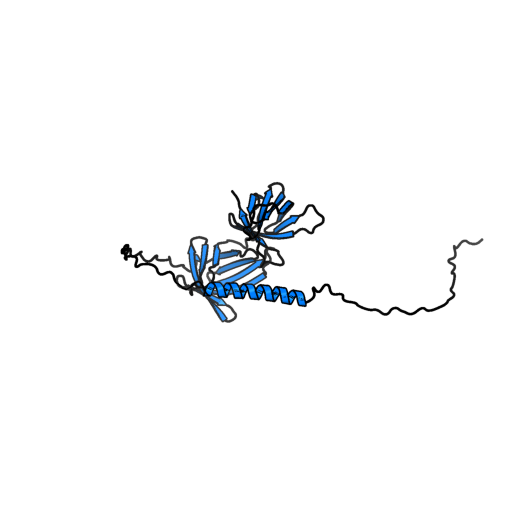9 ? -20.681 -2.062 13.654 1.00 88.81 89 ALA A C 1
ATOM 654 O O . ALA A 1 89 ? -20.093 -3.025 13.169 1.00 88.81 89 ALA A O 1
ATOM 655 N N . ASP A 1 90 ? -20.860 -0.917 12.989 1.00 90.50 90 ASP A N 1
ATOM 656 C CA . ASP A 1 90 ? -20.407 -0.725 11.612 1.00 90.50 90 ASP A CA 1
ATOM 657 C C . ASP A 1 90 ? -18.884 -0.603 11.536 1.00 90.50 90 ASP A C 1
ATOM 659 O O . ASP A 1 90 ? -18.291 -1.078 10.576 1.00 90.50 90 ASP A O 1
ATOM 663 N N . ILE A 1 91 ? -18.228 -0.015 12.541 1.00 90.56 91 ILE A N 1
ATOM 664 C CA . ILE A 1 91 ? -16.770 0.193 12.529 1.00 90.56 91 ILE A CA 1
ATOM 665 C C . ILE A 1 91 ? -15.984 -0.980 13.127 1.00 90.56 91 ILE A C 1
ATOM 667 O O . ILE A 1 91 ? -14.782 -1.064 12.881 1.00 90.56 91 ILE A O 1
ATOM 671 N N . ILE A 1 92 ? -16.622 -1.897 13.872 1.00 92.25 92 ILE A N 1
ATOM 672 C CA . ILE A 1 92 ? -15.930 -3.064 14.450 1.00 92.25 92 ILE A CA 1
ATOM 673 C C . ILE A 1 92 ? -15.259 -3.881 13.345 1.00 92.25 92 ILE A C 1
ATOM 675 O O . ILE A 1 92 ? -15.893 -4.254 12.353 1.00 92.25 92 ILE A O 1
ATOM 679 N N . GLY A 1 93 ? -13.979 -4.188 13.544 1.00 90.25 93 GLY A N 1
ATOM 680 C CA . GLY A 1 93 ? -13.153 -4.918 12.590 1.00 90.25 93 GLY A CA 1
ATOM 681 C C . GLY A 1 93 ? -11.777 -4.292 12.416 1.00 90.25 93 GLY A C 1
ATOM 682 O O . GLY A 1 93 ? -11.420 -3.335 13.108 1.00 90.25 93 GLY A O 1
ATOM 683 N N . ILE A 1 94 ? -11.012 -4.858 11.485 1.00 89.44 94 ILE A N 1
ATOM 684 C CA . ILE A 1 94 ? -9.687 -4.369 11.118 1.00 89.44 94 ILE A CA 1
ATOM 685 C C . ILE A 1 94 ? -9.813 -3.565 9.828 1.00 89.44 94 ILE A C 1
ATOM 687 O O . ILE A 1 94 ? -10.501 -3.963 8.888 1.00 89.44 94 ILE A O 1
ATOM 691 N N . TRP A 1 95 ? -9.133 -2.432 9.795 1.00 92.12 95 TRP A N 1
ATOM 692 C CA . TRP A 1 95 ? -9.096 -1.502 8.683 1.00 92.12 95 TRP A CA 1
ATOM 693 C C . TRP A 1 95 ? -7.648 -1.213 8.339 1.00 92.12 95 TRP A C 1
ATOM 695 O O . TRP A 1 95 ? -6.838 -1.041 9.248 1.00 92.12 95 TRP A O 1
ATOM 705 N N . SER A 1 96 ? -7.322 -1.149 7.055 1.00 87.75 96 SER A N 1
ATOM 706 C CA . SER A 1 96 ? -5.974 -0.837 6.597 1.00 87.75 96 SER A CA 1
ATOM 707 C C . SER A 1 96 ? -5.942 0.358 5.652 1.00 87.75 96 SER A C 1
ATOM 709 O O . SER A 1 96 ? -6.895 0.637 4.922 1.00 87.75 96 SER A O 1
ATOM 711 N N . PHE A 1 97 ? -4.824 1.074 5.683 1.00 84.56 97 PHE A N 1
ATOM 712 C CA . PHE A 1 97 ? -4.482 2.150 4.763 1.00 84.56 97 PHE A CA 1
ATOM 713 C C . PHE A 1 97 ? -3.002 2.025 4.406 1.00 84.56 97 PHE A C 1
ATOM 715 O O . PHE A 1 97 ? -2.158 1.941 5.297 1.00 84.56 97 PHE A O 1
ATOM 722 N N . GLY A 1 98 ? -2.694 1.976 3.111 1.00 74.94 98 GLY A N 1
ATOM 723 C CA . GLY A 1 98 ? -1.322 1.930 2.613 1.00 74.94 98 GLY A CA 1
ATOM 724 C C . GLY A 1 98 ? -0.902 3.292 2.079 1.00 74.94 98 GLY A C 1
ATOM 725 O O . GLY A 1 98 ? -1.545 3.808 1.168 1.00 74.94 98 GLY A O 1
ATOM 726 N N . ASP A 1 99 ? 0.192 3.841 2.602 1.00 64.25 99 ASP A N 1
ATOM 727 C CA . ASP A 1 99 ? 0.803 5.081 2.095 1.00 64.25 99 ASP A CA 1
ATOM 728 C C . ASP A 1 99 ? 1.848 4.825 0.986 1.00 64.25 99 ASP A C 1
ATOM 730 O O . ASP A 1 99 ? 2.435 5.759 0.443 1.00 64.25 99 ASP A O 1
ATOM 734 N N . GLY A 1 100 ? 2.058 3.552 0.628 1.00 61.16 100 GLY A N 1
ATOM 735 C CA . GLY A 1 100 ? 3.060 3.089 -0.337 1.00 61.16 100 GLY A CA 1
ATOM 736 C C . GLY A 1 100 ? 4.324 2.513 0.308 1.00 61.16 100 GLY A C 1
ATOM 737 O O . GLY A 1 100 ? 5.000 1.712 -0.331 1.00 61.16 100 GLY A O 1
ATOM 738 N N . ASN A 1 101 ? 4.595 2.840 1.574 1.00 60.44 101 ASN A N 1
ATOM 739 C CA . ASN A 1 101 ? 5.777 2.397 2.322 1.00 60.44 101 ASN A CA 1
ATOM 740 C C . ASN A 1 101 ? 5.425 1.500 3.495 1.00 60.44 101 ASN A C 1
ATOM 742 O O . ASN A 1 101 ? 6.100 0.509 3.764 1.00 60.44 101 ASN A O 1
ATOM 746 N N . ASN A 1 102 ? 4.363 1.880 4.190 1.00 73.56 102 ASN A N 1
ATOM 747 C CA . ASN A 1 102 ? 3.854 1.201 5.345 1.00 73.56 102 ASN A CA 1
ATOM 748 C C . ASN A 1 102 ? 2.357 0.983 5.194 1.00 73.56 102 ASN A C 1
ATOM 750 O O . ASN A 1 102 ? 1.641 1.701 4.489 1.00 73.56 102 ASN A O 1
ATOM 754 N N . ILE A 1 103 ? 1.874 -0.008 5.923 1.00 78.56 103 ILE A N 1
ATOM 755 C CA . ILE A 1 103 ? 0.452 -0.251 6.072 1.00 78.56 103 ILE A CA 1
ATOM 756 C C . ILE A 1 103 ? 0.091 0.113 7.499 1.00 78.56 103 ILE A C 1
ATOM 758 O O . ILE A 1 103 ? 0.544 -0.521 8.455 1.00 78.56 103 ILE A O 1
ATOM 762 N N . LEU A 1 104 ? -0.722 1.154 7.633 1.00 84.62 104 LEU A N 1
ATOM 763 C CA . LEU A 1 104 ? -1.414 1.457 8.869 1.00 84.62 104 LEU A CA 1
ATOM 764 C C . LEU A 1 104 ? -2.579 0.487 9.006 1.00 84.62 104 LEU A C 1
ATOM 766 O O . LEU A 1 104 ? -3.395 0.359 8.096 1.00 84.62 104 LEU A O 1
ATOM 770 N N . TYR A 1 105 ? -2.685 -0.138 10.165 1.00 86.56 105 TYR A N 1
ATOM 771 C CA . TYR A 1 105 ? -3.830 -0.930 10.562 1.00 86.56 105 TYR A CA 1
ATOM 772 C C . TYR A 1 105 ? -4.503 -0.308 11.779 1.00 86.56 105 TYR A C 1
ATOM 774 O O . TYR A 1 105 ? -3.842 0.165 12.705 1.00 86.56 105 TYR A O 1
ATOM 782 N N . MET A 1 106 ? -5.829 -0.362 11.784 1.00 91.12 106 MET A N 1
ATOM 783 C CA . MET A 1 106 ? -6.677 0.023 12.900 1.00 91.12 106 MET A CA 1
ATOM 784 C C . MET A 1 106 ? -7.662 -1.099 13.207 1.00 91.12 106 MET A C 1
ATOM 786 O O . MET A 1 106 ? -8.419 -1.507 12.331 1.00 91.12 106 MET A O 1
ATOM 790 N N . SER A 1 107 ? -7.679 -1.588 14.445 1.00 90.31 107 SER A N 1
ATOM 791 C CA . SER A 1 107 ? -8.649 -2.581 14.916 1.00 90.31 107 SER A CA 1
ATOM 792 C C . SER A 1 107 ? -9.570 -1.960 15.952 1.00 90.31 107 SER A C 1
ATOM 794 O O . SER A 1 107 ? -9.138 -1.692 17.073 1.00 90.31 107 SER A O 1
ATOM 796 N N . PHE A 1 108 ? -10.838 -1.772 15.590 1.00 92.62 108 PHE A N 1
ATOM 797 C CA . PHE A 1 108 ? -11.883 -1.329 16.511 1.00 92.62 108 PHE A CA 1
ATOM 798 C C . PHE A 1 108 ? -12.533 -2.545 17.168 1.00 92.62 108 PHE A C 1
ATOM 800 O O . PHE A 1 108 ? -13.102 -3.399 16.482 1.00 92.62 108 PHE A O 1
ATOM 807 N N . ASN A 1 109 ? -12.456 -2.618 18.495 1.00 90.75 109 ASN A N 1
ATOM 808 C CA . ASN A 1 109 ? -12.975 -3.731 19.282 1.00 90.75 109 ASN A CA 1
ATOM 809 C C . ASN A 1 109 ? -14.286 -3.360 19.992 1.00 90.75 109 ASN A C 1
ATOM 811 O O . ASN A 1 109 ? -14.486 -2.224 20.417 1.00 90.75 109 ASN A O 1
ATOM 815 N N . GLU A 1 110 ? -15.165 -4.346 20.197 1.00 92.50 110 GLU A N 1
ATOM 816 C CA . GLU A 1 110 ? -16.476 -4.155 20.849 1.00 92.50 110 GLU A CA 1
ATOM 817 C C . GLU A 1 110 ? -16.393 -3.592 22.280 1.00 92.50 110 GLU A C 1
ATOM 819 O O . GLU A 1 110 ? -17.375 -3.061 22.799 1.00 92.50 110 GLU A O 1
ATOM 824 N N . ASP A 1 111 ? -15.236 -3.710 22.934 1.00 90.69 111 ASP A N 1
ATOM 825 C CA . ASP A 1 111 ? -14.990 -3.205 24.285 1.00 90.69 111 ASP A CA 1
ATOM 826 C C . ASP A 1 111 ? -14.570 -1.724 24.331 1.00 90.69 111 ASP A C 1
ATOM 828 O O . ASP A 1 111 ? -14.318 -1.196 25.416 1.00 90.69 111 ASP A O 1
ATOM 832 N N . GLY A 1 112 ? -14.528 -1.046 23.179 1.00 91.44 112 GLY A N 1
ATOM 833 C CA . GLY A 1 112 ? -14.139 0.359 23.063 1.00 91.44 112 GLY A CA 1
ATOM 834 C C . GLY A 1 112 ? -12.628 0.582 22.984 1.00 91.44 112 GLY A C 1
ATOM 835 O O . GLY A 1 112 ? -12.169 1.719 23.115 1.00 91.44 112 GLY A O 1
ATOM 836 N N . THR A 1 113 ? -11.838 -0.475 22.784 1.00 91.81 113 THR A N 1
ATOM 837 C CA . THR A 1 113 ? -10.401 -0.358 22.508 1.00 91.81 113 THR A CA 1
ATOM 838 C C . THR A 1 113 ? -10.129 -0.232 21.011 1.00 91.81 113 THR A C 1
ATOM 840 O O . THR A 1 113 ? -10.823 -0.820 20.180 1.00 91.81 113 THR A O 1
ATOM 843 N N . LEU A 1 114 ? -9.112 0.558 20.670 1.00 91.19 114 LEU A N 1
ATOM 844 C CA . LEU A 1 114 ? -8.618 0.745 19.311 1.00 91.19 114 LEU A CA 1
ATOM 845 C C . LEU A 1 114 ? -7.132 0.400 19.290 1.00 91.19 114 LEU A C 1
ATOM 847 O O . LEU A 1 114 ? -6.329 1.123 19.874 1.00 91.19 114 LEU A O 1
ATOM 851 N N . ASP A 1 115 ? -6.756 -0.673 18.606 1.00 87.06 115 ASP A N 1
ATOM 852 C CA . ASP A 1 115 ? -5.346 -0.927 18.311 1.00 87.06 115 ASP A CA 1
ATOM 853 C C . ASP A 1 115 ? -4.963 -0.241 17.005 1.00 87.06 115 ASP A C 1
ATOM 855 O O . ASP A 1 115 ? -5.627 -0.437 15.991 1.00 87.06 115 ASP A O 1
ATOM 859 N N . VAL A 1 116 ? -3.873 0.519 17.026 1.00 88.88 116 VAL A N 1
ATOM 860 C CA . VAL A 1 116 ? -3.276 1.146 15.846 1.00 88.88 116 VAL A CA 1
ATOM 861 C C . VAL A 1 116 ? -1.856 0.631 15.714 1.00 88.88 116 VAL A C 1
ATOM 863 O O . VAL A 1 116 ? -1.078 0.730 16.663 1.00 88.88 116 VAL A O 1
ATOM 866 N N . TRP A 1 117 ? -1.508 0.064 14.568 1.00 83.56 117 TRP A N 1
ATOM 867 C CA . TRP A 1 117 ? -0.150 -0.409 14.323 1.00 83.56 117 TRP A CA 1
ATOM 868 C C . TRP A 1 117 ? 0.262 -0.163 12.887 1.00 83.56 117 TRP A C 1
ATOM 870 O O . TRP A 1 117 ? -0.566 -0.094 11.982 1.00 83.56 117 TRP A O 1
ATOM 880 N N . THR A 1 118 ? 1.562 -0.027 12.692 1.00 83.50 118 THR A N 1
ATOM 881 C CA . THR A 1 118 ? 2.154 0.174 11.378 1.00 83.50 118 THR A CA 1
ATOM 882 C C . THR A 1 118 ? 3.048 -1.006 11.058 1.00 83.50 118 THR A C 1
ATOM 884 O O . THR A 1 118 ? 3.819 -1.460 11.905 1.00 83.50 118 THR A O 1
ATOM 887 N N . VAL A 1 119 ? 2.946 -1.497 9.832 1.00 75.50 119 VAL A N 1
ATOM 888 C CA . VAL A 1 119 ? 3.800 -2.560 9.307 1.00 75.50 119 VAL A CA 1
ATOM 889 C C . VAL A 1 119 ? 4.583 -2.013 8.134 1.00 75.50 119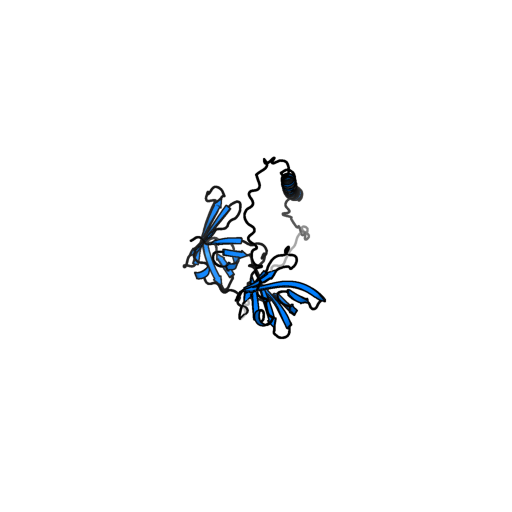 VAL A C 1
ATOM 891 O O . VAL A 1 119 ? 4.011 -1.293 7.315 1.00 75.50 119 VAL A O 1
ATOM 894 N N . ASP A 1 120 ? 5.871 -2.329 8.080 1.00 71.19 120 ASP A N 1
ATOM 895 C CA . ASP A 1 120 ? 6.693 -1.994 6.925 1.00 71.19 120 ASP A CA 1
ATOM 896 C C . ASP A 1 120 ? 6.369 -2.879 5.719 1.00 71.19 120 ASP A C 1
ATOM 898 O O . ASP A 1 120 ? 5.537 -3.792 5.757 1.00 71.19 120 ASP A O 1
ATOM 902 N N . SER A 1 121 ? 7.037 -2.593 4.611 1.00 65.50 121 SER A N 1
ATOM 903 C CA . SER A 1 121 ? 6.934 -3.390 3.402 1.00 65.50 121 SER A CA 1
ATOM 904 C C . SER A 1 121 ? 7.294 -4.858 3.617 1.00 65.50 121 SER A C 1
ATOM 906 O O . SER A 1 121 ? 6.615 -5.725 3.082 1.00 65.50 121 SER A O 1
ATOM 908 N N . ASP A 1 122 ? 8.295 -5.154 4.443 1.00 58.03 122 ASP A N 1
ATOM 909 C CA . ASP A 1 122 ? 8.780 -6.515 4.683 1.00 58.03 122 ASP A CA 1
ATOM 910 C C . ASP A 1 122 ? 7.844 -7.324 5.600 1.00 58.03 122 ASP A C 1
ATOM 912 O O . ASP A 1 122 ? 8.104 -8.494 5.909 1.00 58.03 122 ASP A O 1
ATOM 916 N N . GLY A 1 123 ? 6.744 -6.718 6.054 1.00 63.72 123 GLY A N 1
ATOM 917 C CA . GLY A 1 123 ? 5.779 -7.357 6.930 1.00 63.72 123 GLY A CA 1
ATOM 918 C C . GLY A 1 123 ? 6.144 -7.321 8.406 1.00 63.72 123 GLY A C 1
ATOM 919 O O . GLY A 1 123 ? 5.493 -8.001 9.205 1.00 63.72 123 GLY A O 1
ATOM 920 N N . GLN A 1 124 ? 7.175 -6.567 8.792 1.00 69.00 124 GLN A N 1
ATOM 921 C CA . GLN A 1 124 ? 7.536 -6.378 10.189 1.00 69.00 124 GLN A CA 1
ATOM 922 C C . GLN A 1 124 ? 6.675 -5.282 10.812 1.00 69.00 124 GLN A C 1
ATOM 924 O O . GLN A 1 124 ? 6.543 -4.174 10.294 1.00 69.00 124 GLN A O 1
ATOM 929 N N . GLU A 1 125 ? 6.097 -5.585 11.973 1.00 80.38 125 GLU A N 1
ATOM 930 C CA . GLU A 1 125 ? 5.423 -4.580 12.793 1.00 80.38 125 GLU A CA 1
ATOM 931 C C . GLU A 1 125 ? 6.461 -3.571 13.306 1.00 80.38 125 GLU A C 1
ATOM 933 O O . GLU A 1 125 ? 7.376 -3.923 14.054 1.00 80.38 125 GLU A O 1
ATOM 938 N N . LEU A 1 126 ? 6.318 -2.311 12.899 1.00 76.44 126 LEU A N 1
ATOM 939 C CA . LEU A 1 126 ? 7.207 -1.218 13.289 1.00 76.44 126 LEU A CA 1
ATOM 940 C C . LEU A 1 126 ? 6.829 -0.648 14.653 1.00 76.44 126 LEU A C 1
ATOM 942 O O . LEU A 1 126 ? 7.687 -0.319 15.475 1.00 76.44 126 LEU A O 1
ATOM 946 N N . ASN A 1 127 ? 5.528 -0.479 14.874 1.00 78.31 127 ASN A N 1
ATOM 947 C CA . ASN A 1 127 ? 4.968 0.078 16.092 1.00 78.31 127 ASN A CA 1
ATOM 948 C C . ASN A 1 127 ? 3.547 -0.449 16.307 1.00 78.31 127 ASN A C 1
ATOM 950 O O . ASN A 1 127 ? 2.872 -0.818 15.350 1.00 78.31 127 ASN A O 1
ATOM 954 N N . ARG A 1 128 ? 3.096 -0.440 17.563 1.00 84.50 128 ARG A N 1
ATOM 955 C CA . ARG A 1 128 ? 1.708 -0.694 17.945 1.00 84.50 128 ARG A CA 1
ATOM 956 C C . ARG A 1 128 ? 1.358 0.084 19.199 1.00 84.50 128 ARG A C 1
ATOM 958 O O . ARG A 1 128 ? 2.098 0.061 20.184 1.00 84.50 128 ARG A O 1
ATOM 965 N N . THR A 1 129 ? 0.197 0.717 19.166 1.00 84.19 129 THR A N 1
ATOM 966 C CA . THR A 1 129 ? -0.373 1.480 20.270 1.00 84.19 129 THR A CA 1
ATOM 967 C C . THR A 1 129 ? -1.810 1.036 20.486 1.00 84.19 129 THR A C 1
ATOM 969 O O . THR A 1 129 ? -2.579 0.914 19.536 1.00 84.19 129 THR A O 1
ATOM 972 N N . THR A 1 130 ? -2.180 0.819 21.744 1.00 87.38 130 THR A N 1
ATOM 973 C CA . THR A 1 130 ? -3.565 0.554 22.134 1.00 87.38 130 THR A CA 1
ATOM 974 C C . THR A 1 130 ? -4.159 1.824 22.727 1.00 87.38 130 THR A C 1
ATOM 976 O O . THR A 1 130 ? -3.702 2.312 23.762 1.00 87.38 130 THR A O 1
ATOM 979 N N . ASN A 1 131 ? -5.187 2.334 22.065 1.00 90.81 131 ASN A N 1
ATOM 980 C CA . ASN A 1 131 ? -5.984 3.495 22.430 1.00 90.81 131 ASN A CA 1
ATOM 981 C C . ASN A 1 131 ? -7.372 3.048 22.913 1.00 90.81 131 ASN A C 1
ATOM 983 O O . ASN A 1 131 ? -7.747 1.874 22.838 1.00 90.81 131 ASN A O 1
ATOM 987 N N . THR A 1 132 ? -8.172 4.004 23.368 1.00 94.56 132 THR A N 1
ATOM 988 C CA . THR A 1 132 ? -9.622 3.821 23.520 1.00 94.56 132 THR A CA 1
ATOM 989 C C . THR A 1 132 ? -10.353 4.752 22.574 1.00 94.56 132 THR A C 1
ATOM 991 O O . THR A 1 132 ? -9.825 5.811 22.241 1.00 94.56 132 THR A O 1
ATOM 994 N N . TYR A 1 133 ? -11.562 4.392 22.160 1.00 95.50 133 TYR A N 1
ATOM 995 C CA . TYR A 1 133 ? -12.357 5.236 21.279 1.00 95.50 133 TYR A CA 1
ATOM 996 C C . TYR A 1 133 ? -13.801 5.390 21.762 1.00 95.50 133 TYR A C 1
ATOM 998 O O . TYR A 1 133 ? -14.334 4.554 22.495 1.00 95.50 133 TYR A O 1
ATOM 1006 N N . THR A 1 134 ? -14.441 6.471 21.328 1.00 95.19 134 THR A N 1
ATOM 1007 C CA . THR A 1 134 ? -15.882 6.700 21.467 1.00 95.19 134 THR A CA 1
ATOM 1008 C C . THR A 1 134 ? -16.476 7.019 20.105 1.00 95.19 134 THR A C 1
ATOM 1010 O O . THR A 1 134 ? -15.827 7.645 19.271 1.00 95.19 134 THR A O 1
ATOM 1013 N N . LEU A 1 135 ? -17.713 6.579 19.873 1.00 93.31 135 LEU A N 1
ATOM 1014 C CA . LEU A 1 135 ? -18.448 6.886 18.652 1.00 93.31 135 LEU A CA 1
ATOM 1015 C C . LEU A 1 135 ? -19.861 7.358 19.001 1.00 93.31 135 LEU A C 1
ATOM 1017 O O . LEU A 1 135 ? -20.653 6.596 19.560 1.00 93.31 135 LEU A O 1
ATOM 1021 N N . GLU A 1 136 ? -20.171 8.605 18.650 1.00 91.19 136 GLU A N 1
ATOM 1022 C CA . GLU A 1 136 ? -21.509 9.193 18.767 1.00 91.19 136 GLU A CA 1
ATOM 1023 C C . GLU A 1 136 ? -21.969 9.701 17.392 1.00 91.19 136 GLU A C 1
ATOM 1025 O O . GLU A 1 136 ? -21.541 10.753 16.913 1.00 91.19 136 GLU A O 1
ATOM 1030 N N . GLY A 1 137 ? -22.833 8.928 16.726 1.00 89.25 137 GLY A N 1
ATOM 1031 C CA . GLY A 1 137 ? -23.179 9.172 15.324 1.00 89.25 137 GLY A CA 1
ATOM 1032 C C . GLY A 1 137 ? -21.935 9.056 14.441 1.00 89.25 137 GLY A C 1
ATOM 1033 O O . GLY A 1 137 ? -21.252 8.042 14.469 1.00 89.25 137 GLY A O 1
ATOM 1034 N N . ASN A 1 138 ? -21.605 10.113 13.697 1.00 91.62 138 ASN A N 1
ATOM 1035 C CA . ASN A 1 138 ? -20.397 10.153 12.860 1.00 91.62 138 ASN A CA 1
ATOM 1036 C C . ASN A 1 138 ? -19.182 10.768 13.572 1.00 91.62 138 ASN A C 1
ATOM 1038 O O . ASN A 1 138 ? -18.164 10.986 12.930 1.00 91.62 138 ASN A O 1
ATOM 1042 N N . ALA A 1 139 ? -19.270 11.101 14.863 1.00 92.69 139 ALA A N 1
ATOM 1043 C CA . ALA A 1 139 ? -18.155 11.685 15.603 1.00 92.69 139 ALA A CA 1
ATOM 1044 C C . ALA A 1 139 ? -17.345 10.592 16.309 1.00 92.69 139 ALA A C 1
ATOM 1046 O O . ALA A 1 139 ? -17.824 9.985 17.270 1.00 92.69 139 ALA A O 1
ATOM 1047 N N . LEU A 1 140 ? -16.118 10.369 15.838 1.00 93.69 140 LEU A N 1
ATOM 1048 C CA . LEU A 1 140 ? -15.152 9.444 16.421 1.00 93.69 140 LEU A CA 1
ATOM 1049 C C . LEU A 1 140 ? -14.154 10.221 17.287 1.00 93.69 140 LEU A C 1
ATOM 1051 O O . LEU A 1 140 ? -13.441 11.086 16.781 1.00 93.69 140 LEU A O 1
ATOM 1055 N N . GLY A 1 141 ? -14.083 9.898 18.576 1.00 94.38 141 GLY A N 1
ATOM 1056 C CA . GLY A 1 141 ? -13.024 10.361 19.475 1.00 94.38 141 GLY A CA 1
ATOM 1057 C C . GLY A 1 141 ? -12.018 9.244 19.734 1.00 94.38 141 GLY A C 1
ATOM 1058 O O . GLY A 1 141 ? -12.422 8.129 20.060 1.00 94.38 141 GLY A O 1
ATOM 1059 N N . VAL A 1 142 ? -10.723 9.527 19.609 1.00 93.62 1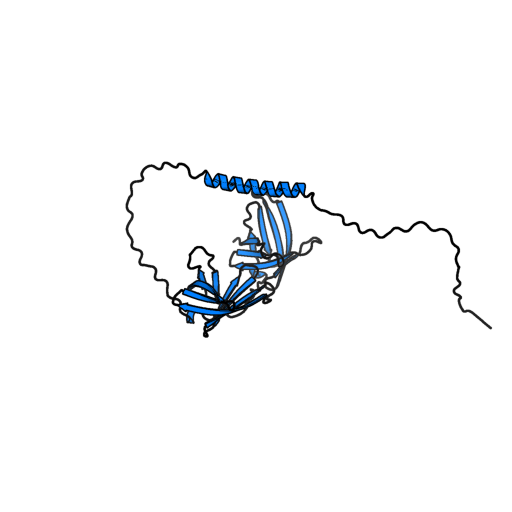42 VAL A N 1
ATOM 1060 C CA . VAL A 1 142 ? -9.621 8.601 19.902 1.00 93.62 142 VAL A CA 1
ATOM 1061 C C . VAL A 1 142 ? -8.799 9.164 21.053 1.00 93.62 142 VAL A C 1
ATOM 1063 O O . VAL A 1 142 ? -8.313 10.287 20.989 1.00 93.62 142 VAL A O 1
ATOM 1066 N N . TYR A 1 143 ? -8.635 8.369 22.105 1.00 92.19 143 TYR A N 1
ATOM 1067 C CA . TYR A 1 143 ? -7.951 8.754 23.335 1.00 92.19 143 TYR A CA 1
ATOM 1068 C C . TYR A 1 143 ? -6.695 7.909 23.502 1.00 92.19 143 TYR A C 1
ATOM 1070 O O . TYR A 1 143 ? -6.770 6.679 23.612 1.00 92.19 143 TYR A O 1
ATOM 1078 N N . GLN A 1 144 ? -5.548 8.577 23.531 1.00 89.31 144 GLN A N 1
ATOM 1079 C CA . GLN A 1 144 ? -4.246 7.936 23.621 1.00 89.31 144 GLN A CA 1
ATOM 1080 C C . GLN A 1 144 ? -3.811 7.749 25.089 1.00 89.31 144 GLN A C 1
ATOM 1082 O O . GLN A 1 144 ? -4.218 8.518 25.968 1.00 89.31 144 GLN A O 1
ATOM 1087 N N . PRO A 1 145 ? -2.946 6.762 25.402 1.00 81.06 145 PRO A N 1
ATOM 1088 C CA . PRO A 1 145 ? -2.466 6.522 26.768 1.00 81.06 145 PRO A CA 1
ATOM 1089 C C . PRO A 1 145 ? -1.715 7.692 27.414 1.00 81.06 145 PRO A C 1
ATOM 1091 O O . PRO A 1 145 ? -1.630 7.766 28.642 1.00 81.06 145 PRO A O 1
ATOM 1094 N N . ASP A 1 146 ? -1.143 8.589 26.610 1.00 83.00 146 ASP A N 1
ATOM 1095 C CA . ASP A 1 146 ? -0.442 9.785 27.083 1.00 83.00 146 ASP A CA 1
ATOM 1096 C C . ASP A 1 146 ? -1.391 10.943 27.453 1.00 83.00 146 ASP A C 1
ATOM 1098 O O . ASP A 1 146 ? -0.947 11.959 27.994 1.00 83.00 146 ASP A O 1
ATOM 1102 N N . GLY A 1 147 ? -2.697 10.758 27.232 1.00 85.25 147 GLY A N 1
ATOM 1103 C CA . GLY A 1 147 ? -3.749 11.732 27.498 1.00 85.25 147 GLY A CA 1
ATOM 1104 C C . GLY A 1 147 ? -4.028 12.691 26.342 1.00 85.25 147 GLY A C 1
ATOM 1105 O O . GLY A 1 147 ? -4.820 13.613 26.529 1.00 85.25 147 GLY A O 1
ATOM 1106 N N . SER A 1 148 ? -3.388 12.513 25.183 1.00 86.94 148 SER A N 1
ATOM 1107 C CA . SER A 1 148 ? -3.770 13.219 23.960 1.00 86.94 148 SER A CA 1
ATOM 1108 C C . SER A 1 148 ? -5.065 12.653 23.364 1.00 86.94 148 SER A C 1
ATOM 1110 O O . SER A 1 148 ? -5.429 11.494 23.592 1.00 86.94 148 SER A O 1
ATOM 1112 N N . GLU A 1 149 ? -5.791 13.508 22.643 1.00 91.31 149 GLU A N 1
ATOM 1113 C CA . GLU A 1 149 ? -7.095 13.197 22.062 1.00 91.31 149 GLU A CA 1
ATOM 1114 C C . GLU A 1 149 ? -7.147 13.676 20.614 1.00 91.31 149 GLU A C 1
ATOM 1116 O O . GLU A 1 149 ? -6.816 14.831 20.335 1.00 91.31 149 GLU A O 1
ATOM 1121 N N . ASP A 1 150 ? -7.632 12.809 19.732 1.00 89.31 150 ASP A N 1
ATOM 1122 C CA . ASP A 1 150 ? -7.896 13.115 18.332 1.00 89.31 150 ASP A CA 1
ATOM 1123 C C . ASP A 1 150 ? -9.386 12.933 18.034 1.00 89.31 150 ASP A C 1
ATOM 1125 O O . ASP A 1 150 ? -10.047 12.054 18.593 1.00 89.31 150 ASP A O 1
ATOM 1129 N N . TYR A 1 151 ? -9.925 13.7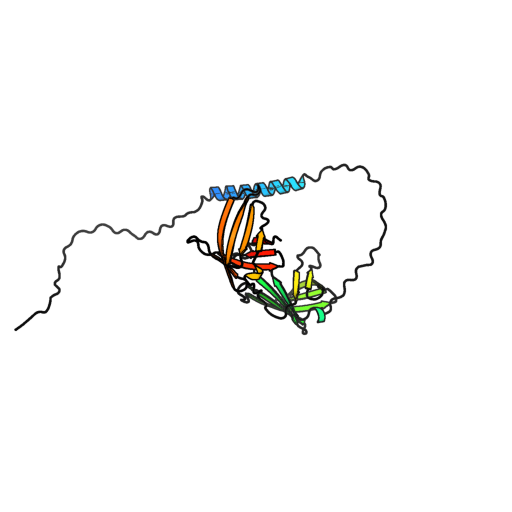63 17.144 1.00 90.56 151 TYR A N 1
ATOM 1130 C CA . TYR A 1 151 ? -11.338 13.742 16.776 1.00 90.56 151 TYR A CA 1
ATOM 1131 C C . TYR A 1 151 ? -11.487 13.698 15.262 1.00 90.56 151 TYR A C 1
ATOM 1133 O O . TYR A 1 151 ? -10.852 14.479 14.557 1.00 90.56 151 TYR A O 1
ATOM 1141 N N . TYR A 1 152 ? -12.370 12.826 14.785 1.00 90.50 152 TYR A N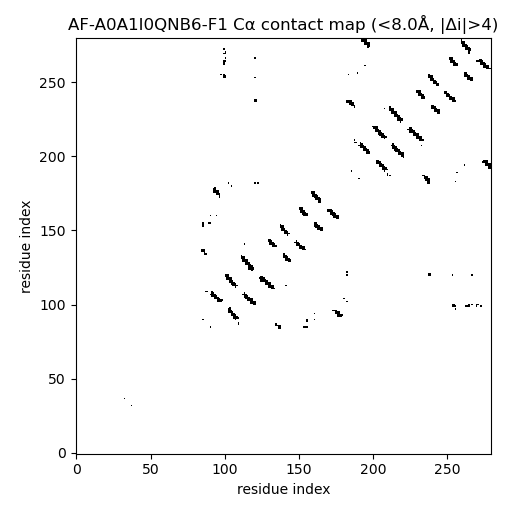 1
ATOM 1142 C CA . TYR A 1 152 ? -12.639 12.617 13.368 1.00 90.50 152 TYR A CA 1
ATOM 1143 C C . TYR A 1 152 ? -14.139 12.575 13.098 1.00 90.50 152 TYR A C 1
ATOM 1145 O O . TYR A 1 152 ? -14.931 12.126 13.931 1.00 90.50 152 TYR A O 1
ATOM 1153 N N . ILE A 1 153 ? -14.527 12.998 11.899 1.00 91.00 153 ILE A N 1
ATOM 1154 C CA . ILE A 1 153 ? -15.800 12.600 11.307 1.00 91.00 153 ILE A CA 1
ATOM 1155 C C . ILE A 1 153 ? -15.560 11.261 10.612 1.00 91.00 153 ILE A C 1
ATOM 1157 O O . ILE A 1 153 ? -14.712 11.177 9.727 1.00 91.00 153 ILE A O 1
ATOM 1161 N N . CYS A 1 154 ? -16.284 10.215 11.004 1.00 91.44 154 CYS A N 1
ATOM 1162 C CA . CYS A 1 154 ? -16.217 8.916 10.350 1.00 91.44 154 CYS A CA 1
ATOM 1163 C C . CYS A 1 154 ? -17.419 8.688 9.430 1.00 91.44 154 CYS A C 1
ATOM 1165 O O . CYS A 1 154 ? -18.569 8.950 9.796 1.00 91.44 154 CYS A O 1
ATOM 1167 N N . ILE A 1 155 ? -17.156 8.157 8.241 1.00 90.25 155 ILE A N 1
ATOM 1168 C CA . ILE A 1 155 ? -18.181 7.809 7.260 1.00 90.25 155 ILE A CA 1
ATOM 1169 C C . ILE A 1 155 ? -17.900 6.392 6.778 1.00 90.25 155 ILE A C 1
ATOM 1171 O O . ILE A 1 155 ? -16.858 6.137 6.176 1.00 90.25 155 ILE A O 1
ATOM 1175 N N . ILE A 1 156 ? -18.836 5.474 7.023 1.00 89.62 156 ILE A N 1
ATOM 1176 C CA . ILE A 1 156 ? -18.765 4.116 6.480 1.00 89.62 156 ILE A CA 1
ATOM 1177 C C . ILE A 1 156 ? -19.591 3.986 5.207 1.00 89.62 156 ILE A C 1
ATOM 1179 O O . ILE A 1 156 ? -20.757 4.376 5.144 1.00 89.62 156 ILE A O 1
ATOM 1183 N N . ASN A 1 157 ? -18.985 3.358 4.203 1.00 86.62 157 ASN A N 1
ATOM 1184 C CA . ASN A 1 157 ? -19.641 2.934 2.978 1.00 86.62 157 ASN A CA 1
ATOM 1185 C C . ASN A 1 157 ? -19.175 1.520 2.600 1.00 86.62 157 ASN A C 1
ATOM 1187 O O . ASN A 1 157 ? -18.183 1.343 1.893 1.00 86.62 157 ASN A O 1
ATOM 1191 N N . GLY A 1 158 ? -19.884 0.505 3.105 1.00 87.25 158 GLY A N 1
ATOM 1192 C CA . GLY A 1 158 ? -19.508 -0.900 2.929 1.00 87.25 158 GLY A CA 1
ATOM 1193 C C . GLY A 1 158 ? -18.167 -1.209 3.598 1.00 87.25 158 GLY A C 1
ATOM 1194 O O . GLY A 1 158 ? -18.030 -1.048 4.809 1.00 87.25 158 GLY A O 1
ATOM 1195 N N . ASP A 1 159 ? -17.185 -1.614 2.795 1.00 89.00 159 ASP A N 1
ATOM 1196 C CA . ASP A 1 159 ? -15.823 -1.931 3.244 1.00 89.00 159 ASP A CA 1
ATOM 1197 C C . ASP A 1 159 ? -14.883 -0.718 3.225 1.00 89.00 159 ASP A C 1
ATOM 1199 O O . ASP A 1 159 ? -13.677 -0.879 3.365 1.00 89.00 159 ASP A O 1
ATOM 1203 N N . SER A 1 160 ? -15.417 0.496 3.067 1.00 87.69 160 SER A N 1
ATOM 1204 C CA . SER A 1 160 ? -14.659 1.747 3.132 1.00 87.69 160 SER A CA 1
ATOM 1205 C C . SER A 1 160 ? -15.015 2.528 4.395 1.00 87.69 160 SER A C 1
ATOM 1207 O O . SER A 1 160 ? -16.193 2.790 4.646 1.00 87.69 160 SER A O 1
ATOM 1209 N N . LEU A 1 161 ? -13.999 2.952 5.143 1.00 91.06 161 LEU A N 1
ATOM 1210 C CA . LEU A 1 161 ? -14.100 3.855 6.288 1.00 91.06 161 LEU A CA 1
ATOM 1211 C C . LEU A 1 161 ? -13.320 5.126 5.971 1.00 91.06 161 LEU A C 1
ATOM 1213 O O . LEU A 1 161 ? -12.096 5.097 5.881 1.00 91.06 161 LEU A O 1
ATOM 1217 N N . THR A 1 162 ? -14.023 6.242 5.826 1.00 88.69 162 THR A N 1
ATOM 1218 C CA . THR A 1 162 ? -13.393 7.555 5.689 1.00 88.69 162 THR A CA 1
ATOM 1219 C C . THR A 1 162 ? -13.298 8.216 7.056 1.00 88.69 162 THR A C 1
ATOM 1221 O O . THR A 1 162 ? -14.306 8.298 7.756 1.00 88.69 162 THR A O 1
ATOM 1224 N N . LEU A 1 163 ? -12.113 8.701 7.419 1.00 90.06 163 LEU A N 1
ATOM 1225 C CA . LEU A 1 163 ? -11.887 9.587 8.557 1.00 90.06 163 LEU A CA 1
ATOM 1226 C C . LEU A 1 163 ? -11.516 10.976 8.047 1.00 90.06 163 LEU A C 1
ATOM 1228 O O . LEU A 1 163 ? -10.511 11.132 7.356 1.00 90.06 163 LEU A O 1
ATOM 1232 N N . GLU A 1 164 ? -12.311 11.975 8.404 1.00 87.69 164 GLU A N 1
ATOM 1233 C CA . GLU A 1 164 ? -12.094 13.370 8.026 1.00 87.69 164 GLU A CA 1
ATOM 1234 C C . GLU A 1 164 ? -11.803 14.217 9.266 1.00 87.69 164 GLU A C 1
ATOM 1236 O O . GLU A 1 164 ? -12.404 14.023 10.327 1.00 87.69 164 GLU A O 1
ATOM 1241 N N . ASP A 1 165 ? -10.905 15.191 9.130 1.00 84.12 165 ASP A N 1
ATOM 1242 C CA . ASP A 1 165 ? -10.720 16.223 10.148 1.00 84.12 165 ASP A CA 1
ATOM 1243 C C . ASP A 1 165 ? -12.021 17.044 10.285 1.00 84.12 165 ASP A C 1
ATOM 1245 O O . ASP A 1 165 ? -12.481 17.624 9.293 1.00 84.12 165 ASP A O 1
ATOM 1249 N N . PRO A 1 166 ? -12.616 17.160 11.489 1.00 79.88 166 PRO A N 1
ATOM 1250 C CA . PRO A 1 166 ? -13.838 17.932 11.706 1.00 79.88 166 PRO A CA 1
ATOM 1251 C C . PRO A 1 166 ? -13.703 19.420 11.351 1.00 79.88 166 PRO A C 1
ATOM 1253 O O . PRO A 1 166 ? -14.714 20.089 11.131 1.00 79.88 166 PRO A O 1
ATOM 1256 N N . ALA A 1 167 ? -12.484 19.962 11.291 1.00 78.62 167 ALA A N 1
ATOM 1257 C CA . ALA A 1 167 ? -12.235 21.325 10.841 1.00 78.62 167 ALA A CA 1
ATOM 1258 C C . ALA A 1 167 ? -12.308 21.477 9.308 1.00 78.62 167 ALA A C 1
ATOM 1260 O O . ALA A 1 167 ? -12.394 22.605 8.824 1.00 78.62 167 ALA A O 1
ATOM 1261 N N . GLY A 1 168 ? -12.285 20.377 8.545 1.00 68.81 168 GLY A N 1
ATOM 1262 C CA . GLY A 1 168 ? -12.352 20.369 7.078 1.00 68.81 168 GLY A CA 1
ATOM 1263 C C . GLY A 1 168 ? -11.092 20.891 6.379 1.00 68.81 168 GLY A C 1
ATOM 1264 O O . GLY A 1 168 ? -11.124 21.167 5.181 1.00 68.81 168 GLY A O 1
ATOM 1265 N N . PHE A 1 169 ? -9.997 21.065 7.123 1.00 58.56 169 PHE A N 1
ATOM 1266 C CA . PHE A 1 169 ? -8.715 21.553 6.605 1.00 58.56 169 PHE A CA 1
ATOM 1267 C C . PHE A 1 169 ? -7.612 20.483 6.611 1.00 58.56 169 PHE A C 1
ATOM 1269 O O . PHE A 1 169 ? -6.541 20.735 6.060 1.00 58.56 169 PHE A O 1
ATOM 1276 N N . GLY A 1 170 ? -7.855 19.328 7.237 1.00 67.25 170 GLY A N 1
ATOM 1277 C CA . GLY A 1 170 ? -6.920 18.207 7.314 1.00 67.25 170 GLY A CA 1
ATOM 1278 C C . GLY A 1 170 ? -7.060 17.195 6.174 1.00 67.25 170 GLY A C 1
ATOM 1279 O O . GLY A 1 170 ? -7.990 17.249 5.366 1.00 67.25 170 GLY A O 1
ATOM 1280 N N . GLU A 1 171 ? -6.114 16.258 6.123 1.00 70.31 171 GLU A N 1
ATOM 1281 C CA . GLU A 1 171 ? -6.157 15.113 5.212 1.00 70.31 171 GLU A CA 1
ATOM 1282 C C . GLU A 1 171 ? -7.284 14.151 5.609 1.00 70.31 171 GLU A C 1
ATOM 1284 O O . GLU A 1 171 ? -7.594 13.980 6.789 1.00 70.31 171 GLU A O 1
ATOM 1289 N N . SER A 1 172 ? -7.924 13.543 4.609 1.00 79.19 172 SER A N 1
ATOM 1290 C CA . SER A 1 172 ? -8.910 12.483 4.823 1.00 79.19 172 SER A CA 1
ATOM 1291 C C . SER A 1 172 ? -8.247 11.129 4.622 1.00 79.19 172 SER A C 1
ATOM 1293 O O . SER A 1 172 ? -7.601 10.904 3.598 1.00 79.19 172 SER A O 1
ATOM 1295 N N . TYR A 1 173 ? -8.442 10.216 5.567 1.00 82.50 173 TYR A N 1
ATOM 1296 C CA . TYR A 1 173 ? -7.958 8.844 5.456 1.00 82.50 173 TYR A CA 1
ATOM 1297 C C . TYR A 1 173 ? -9.086 7.959 4.955 1.00 82.50 173 TYR A C 1
ATOM 1299 O O . TYR A 1 173 ? -10.158 7.940 5.552 1.00 82.50 173 TYR A O 1
ATOM 1307 N N . VAL A 1 174 ? -8.849 7.208 3.882 1.00 86.12 174 VAL A N 1
ATOM 1308 C CA . VAL A 1 174 ? -9.806 6.220 3.372 1.00 86.12 174 VAL A CA 1
ATOM 1309 C C . VAL A 1 174 ? -9.236 4.838 3.632 1.00 86.12 174 VAL A C 1
ATOM 1311 O O . VAL A 1 174 ? -8.321 4.395 2.942 1.00 86.12 174 VAL A O 1
ATOM 1314 N N . LEU A 1 175 ? -9.760 4.173 4.654 1.00 88.62 175 LEU A N 1
ATOM 1315 C CA . LEU A 1 175 ? -9.341 2.839 5.048 1.00 88.62 175 LEU A CA 1
ATOM 1316 C C . LEU A 1 175 ? -10.248 1.774 4.446 1.00 88.62 175 LEU A C 1
ATOM 1318 O O . LEU A 1 175 ? -11.453 1.980 4.295 1.00 88.62 175 LEU A O 1
ATOM 1322 N N . THR A 1 176 ? -9.671 0.611 4.164 1.00 89.44 176 THR A N 1
ATOM 1323 C CA . THR A 1 176 ? -10.394 -0.551 3.640 1.00 89.44 176 THR A CA 1
ATOM 1324 C C . THR A 1 176 ? -10.511 -1.625 4.713 1.00 89.44 176 THR A C 1
ATOM 1326 O O . THR A 1 176 ? -9.539 -1.912 5.412 1.00 89.44 176 THR A O 1
ATOM 1329 N N . ARG A 1 177 ? -11.696 -2.221 4.867 1.00 91.38 177 ARG A N 1
ATOM 1330 C CA . ARG A 1 177 ? -11.913 -3.336 5.793 1.00 91.38 177 ARG A CA 1
ATOM 1331 C C . ARG A 1 177 ? -11.067 -4.534 5.360 1.00 91.38 177 ARG A C 1
ATOM 1333 O O . ARG A 1 177 ? -11.065 -4.902 4.189 1.00 91.38 177 ARG A O 1
ATOM 1340 N N . THR A 1 178 ? -10.393 -5.165 6.313 1.00 82.94 178 THR A N 1
ATOM 1341 C CA . THR A 1 178 ? -9.582 -6.368 6.099 1.00 82.94 178 THR A CA 1
ATOM 1342 C C . THR A 1 178 ? -9.841 -7.407 7.192 1.00 82.94 178 THR A C 1
ATOM 1344 O O . THR A 1 178 ? -10.224 -7.0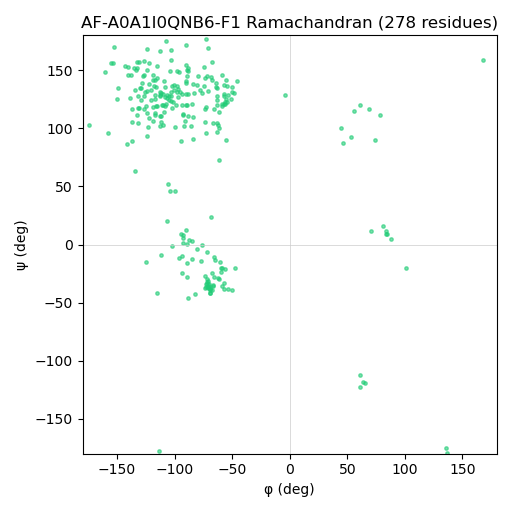70 8.313 1.00 82.94 178 THR A O 1
ATOM 1347 N N . GLU A 1 179 ? -9.659 -8.689 6.870 1.00 72.19 179 GLU A N 1
ATOM 1348 C CA . GLU A 1 179 ? -9.808 -9.804 7.818 1.00 72.19 179 GLU A CA 1
ATOM 1349 C C . GLU A 1 179 ? -8.464 -10.252 8.431 1.00 72.19 179 GLU A C 1
ATOM 1351 O O . GLU A 1 179 ? -8.452 -10.983 9.425 1.00 72.19 179 GLU A O 1
ATOM 1356 N N . SER A 1 180 ? -7.331 -9.779 7.893 1.00 59.12 180 SER A N 1
ATOM 1357 C CA . SER A 1 180 ? -5.978 -10.061 8.397 1.00 59.12 180 SER A CA 1
ATOM 1358 C C . SER A 1 180 ? -4.968 -8.949 8.086 1.00 59.12 180 SER A C 1
ATOM 1360 O O . SER A 1 180 ? -5.241 -8.015 7.329 1.00 59.12 180 SER A O 1
ATOM 1362 N N . LEU A 1 181 ? -3.783 -9.057 8.706 1.00 56.72 181 LEU A N 1
ATOM 1363 C CA . LEU A 1 181 ? -2.544 -8.393 8.286 1.00 56.72 181 LEU A CA 1
ATOM 1364 C C . LEU A 1 181 ? -2.157 -8.873 6.875 1.00 56.72 181 LEU A C 1
ATOM 1366 O O . LEU A 1 181 ? -1.251 -9.686 6.702 1.00 56.72 181 LEU A O 1
ATOM 1370 N N . ASP A 1 182 ? -2.891 -8.420 5.868 1.00 53.50 182 ASP A N 1
ATOM 1371 C CA . ASP A 1 182 ? -2.592 -8.708 4.475 1.00 53.50 182 ASP A CA 1
ATOM 1372 C C . ASP A 1 182 ? -1.547 -7.703 3.999 1.00 53.50 182 ASP A C 1
ATOM 1374 O O . ASP A 1 182 ? -1.855 -6.612 3.520 1.00 53.50 182 ASP A O 1
ATOM 1378 N N . ILE A 1 183 ? -0.274 -8.076 4.147 1.00 58.19 183 ILE A N 1
ATOM 1379 C CA . ILE A 1 183 ? 0.780 -7.492 3.316 1.00 58.19 183 ILE A CA 1
ATOM 1380 C C . ILE A 1 183 ? 0.374 -7.832 1.877 1.00 58.19 183 ILE A C 1
ATOM 1382 O O . ILE A 1 183 ? 0.217 -9.021 1.579 1.00 58.19 183 ILE A O 1
ATOM 1386 N N . PRO A 1 184 ? 0.133 -6.846 0.997 1.00 61.72 184 PRO A N 1
ATOM 1387 C CA . PRO A 1 184 ? -0.311 -7.128 -0.352 1.00 61.72 184 PRO A CA 1
ATOM 1388 C C . PRO A 1 184 ? 0.770 -7.956 -1.043 1.00 61.72 184 PRO A C 1
ATOM 1390 O O . PRO A 1 184 ? 1.900 -7.513 -1.228 1.00 61.72 184 PRO A O 1
ATOM 1393 N N . VAL A 1 185 ? 0.432 -9.200 -1.371 1.00 69.19 185 VAL A N 1
ATOM 1394 C CA . VAL A 1 185 ? 1.314 -10.096 -2.115 1.00 69.19 185 VAL A CA 1
ATOM 1395 C C . VAL A 1 185 ? 1.003 -9.893 -3.584 1.00 69.19 185 VAL A C 1
ATOM 1397 O O . VAL A 1 185 ? -0.037 -10.343 -4.065 1.00 69.19 185 VAL A O 1
ATOM 1400 N N . TYR A 1 186 ? 1.902 -9.220 -4.290 1.00 81.12 186 TYR A N 1
ATOM 1401 C CA . TYR A 1 186 ? 1.818 -9.095 -5.732 1.00 81.12 186 TYR A CA 1
ATOM 1402 C C . TYR A 1 186 ? 2.523 -10.268 -6.400 1.00 81.12 186 TYR A C 1
ATOM 1404 O O . TYR A 1 186 ? 3.469 -10.875 -5.894 1.00 81.12 186 TYR A O 1
ATOM 1412 N N . THR A 1 187 ? 2.041 -10.586 -7.585 1.00 88.19 187 THR A N 1
ATOM 1413 C CA . THR A 1 187 ? 2.654 -11.531 -8.500 1.00 88.19 187 THR A CA 1
ATOM 1414 C C . THR A 1 187 ? 3.148 -10.787 -9.732 1.00 88.19 187 THR A C 1
ATOM 1416 O O . THR A 1 187 ? 2.748 -9.654 -10.000 1.00 88.19 187 THR A O 1
ATOM 1419 N N . ALA A 1 188 ? 3.979 -11.443 -10.547 1.00 89.25 188 ALA A N 1
ATOM 1420 C CA . ALA A 1 188 ? 4.362 -10.900 -11.849 1.00 89.25 188 ALA A CA 1
ATOM 1421 C C . ALA A 1 188 ? 3.138 -10.461 -12.668 1.00 89.25 188 ALA A C 1
ATOM 1423 O O . ALA A 1 188 ? 3.179 -9.396 -13.274 1.00 89.25 188 ALA A O 1
ATOM 1424 N N . ALA A 1 189 ? 2.038 -11.223 -12.614 1.00 89.88 189 ALA A N 1
ATOM 1425 C CA . ALA A 1 189 ? 0.810 -10.935 -13.351 1.00 89.88 189 ALA A CA 1
ATOM 1426 C C . ALA A 1 189 ? 0.155 -9.599 -12.963 1.00 89.88 189 ALA A C 1
ATOM 1428 O O . ALA A 1 189 ? -0.474 -8.975 -13.813 1.00 89.88 189 ALA A O 1
ATOM 1429 N N . ASP A 1 190 ? 0.325 -9.141 -11.721 1.00 89.25 190 ASP A N 1
ATOM 1430 C CA . ASP A 1 190 ? -0.207 -7.851 -11.269 1.00 89.25 190 ASP A CA 1
ATOM 1431 C C . ASP A 1 190 ? 0.595 -6.673 -11.834 1.00 89.25 190 ASP A C 1
ATOM 1433 O O . ASP A 1 190 ? 0.047 -5.587 -12.023 1.00 89.25 190 ASP A O 1
ATOM 1437 N N . LEU A 1 191 ? 1.879 -6.893 -12.138 1.00 92.56 191 LEU A N 1
ATOM 1438 C CA . LEU A 1 191 ? 2.791 -5.883 -12.669 1.00 92.56 191 LEU A CA 1
ATOM 1439 C C . LEU A 1 191 ? 2.866 -5.865 -14.200 1.00 92.56 191 LEU A C 1
ATOM 1441 O O . LEU A 1 191 ? 3.205 -4.822 -14.762 1.00 92.56 191 LEU A O 1
ATOM 1445 N N . VAL A 1 192 ? 2.564 -6.985 -14.872 1.00 95.75 192 VAL A N 1
ATOM 1446 C CA . VAL A 1 192 ? 2.646 -7.087 -16.338 1.00 95.75 192 VAL A CA 1
ATOM 1447 C C . VAL A 1 192 ? 1.836 -5.980 -17.007 1.00 95.75 192 VAL A C 1
ATOM 1449 O O . VAL A 1 192 ? 0.651 -5.787 -16.733 1.00 95.75 192 VAL A O 1
ATOM 1452 N N . GLY A 1 193 ? 2.489 -5.270 -17.922 1.00 96.12 193 GLY A N 1
ATOM 1453 C CA . GLY A 1 193 ? 1.915 -4.138 -18.635 1.00 96.12 193 GLY A CA 1
ATOM 1454 C C . GLY A 1 193 ? 2.880 -2.966 -18.743 1.00 96.12 193 GLY A C 1
ATOM 1455 O O . GLY A 1 193 ? 4.024 -3.022 -18.288 1.00 96.12 193 GLY A O 1
ATOM 1456 N N . THR A 1 194 ? 2.399 -1.899 -19.375 1.00 96.69 194 THR A N 1
ATOM 1457 C CA . THR A 1 194 ? 3.157 -0.665 -19.574 1.00 96.69 194 THR A CA 1
ATOM 1458 C C . THR A 1 194 ? 2.691 0.399 -18.593 1.00 96.69 194 THR A C 1
ATOM 1460 O O . THR A 1 194 ? 1.506 0.717 -18.526 1.00 96.69 194 THR A O 1
ATOM 1463 N N . TRP A 1 195 ? 3.640 0.979 -17.871 1.00 95.56 195 TRP A N 1
ATOM 1464 C CA . TRP A 1 195 ? 3.432 1.998 -16.853 1.00 95.56 195 TRP A CA 1
ATOM 1465 C C . TRP A 1 195 ? 4.227 3.244 -17.208 1.00 95.56 195 TRP A C 1
ATOM 1467 O O . TRP A 1 195 ? 5.371 3.144 -17.653 1.00 95.56 195 TRP A O 1
ATOM 1477 N N . VAL A 1 196 ? 3.626 4.416 -17.028 1.00 94.19 196 VAL A N 1
ATOM 1478 C CA . VAL A 1 196 ? 4.223 5.689 -17.441 1.00 94.19 196 VAL A CA 1
ATOM 1479 C C . VAL A 1 196 ? 4.253 6.656 -16.273 1.00 94.19 196 VAL A C 1
ATOM 1481 O O . VAL A 1 196 ? 3.218 6.887 -15.651 1.00 94.19 196 VAL A O 1
ATOM 1484 N N . SER A 1 197 ? 5.420 7.231 -15.986 1.00 89.81 197 SER A N 1
ATOM 1485 C CA . SER A 1 197 ? 5.534 8.305 -14.998 1.00 89.81 197 SER A CA 1
ATOM 1486 C C . SER A 1 197 ? 5.110 9.649 -15.584 1.00 89.81 197 SER A C 1
ATOM 1488 O O . SER A 1 197 ? 5.370 9.948 -16.752 1.00 89.81 197 SER A O 1
ATOM 1490 N N . ASP A 1 198 ? 4.495 10.491 -14.759 1.00 67.56 198 ASP A N 1
ATOM 1491 C CA . ASP A 1 198 ? 4.069 11.848 -15.099 1.00 67.56 198 ASP A CA 1
ATOM 1492 C C . ASP A 1 198 ? 5.009 12.906 -14.493 1.00 67.56 198 ASP A C 1
ATOM 1494 O O . ASP A 1 198 ? 4.588 13.908 -13.917 1.00 67.56 198 ASP A O 1
ATOM 1498 N N . SER A 1 199 ? 6.327 12.716 -14.624 1.00 67.31 199 SER A N 1
ATOM 1499 C CA . SER A 1 199 ? 7.271 13.733 -14.150 1.00 67.31 199 SER A CA 1
ATOM 1500 C C . SER A 1 199 ? 7.289 14.956 -15.084 1.00 67.31 199 SER A C 1
ATOM 1502 O O . SER A 1 199 ? 7.212 14.837 -16.307 1.00 67.31 199 SER A O 1
ATOM 1504 N N . SER A 1 200 ? 7.436 16.161 -14.525 1.00 63.56 200 SER A N 1
ATOM 1505 C CA . SER A 1 200 ? 7.282 17.434 -15.255 1.00 63.56 200 SER A CA 1
ATOM 1506 C C . SER A 1 200 ? 8.314 17.703 -16.362 1.00 63.56 200 SER A C 1
ATOM 1508 O O . SER A 1 200 ? 8.103 18.604 -17.173 1.00 63.56 200 SER A O 1
ATOM 1510 N N . ASN A 1 201 ? 9.412 16.940 -16.423 1.00 72.62 201 ASN A N 1
ATOM 1511 C CA . ASN A 1 201 ? 10.521 17.174 -17.359 1.00 72.62 201 ASN A CA 1
ATOM 1512 C C . ASN A 1 201 ? 10.877 15.968 -18.251 1.00 72.62 201 ASN A C 1
ATOM 1514 O O . ASN A 1 201 ? 11.591 16.143 -19.242 1.00 72.62 201 ASN A O 1
ATOM 1518 N N . SER A 1 202 ? 10.400 14.764 -17.926 1.00 81.44 202 SER A N 1
ATOM 1519 C CA . SER A 1 202 ? 10.660 13.533 -18.684 1.00 81.44 202 SER A CA 1
ATOM 1520 C C . SER A 1 202 ? 9.621 12.459 -18.366 1.00 81.44 202 SER A C 1
ATOM 1522 O O . SER A 1 202 ? 9.165 12.355 -17.232 1.00 81.44 202 SER A O 1
ATOM 1524 N N . TYR A 1 203 ? 9.304 11.615 -19.337 1.00 87.88 203 TYR A N 1
ATOM 1525 C CA . TYR A 1 203 ? 8.451 10.446 -19.157 1.00 87.88 203 TYR A CA 1
ATOM 1526 C C . TYR A 1 203 ? 9.321 9.202 -19.052 1.00 87.88 203 TYR A C 1
ATOM 1528 O O . TYR A 1 203 ? 10.217 9.004 -19.875 1.00 87.88 203 TYR A O 1
ATOM 1536 N N . ILE A 1 204 ? 9.039 8.355 -18.069 1.00 91.50 204 ILE A N 1
ATOM 1537 C CA . ILE A 1 204 ? 9.630 7.021 -17.973 1.00 91.50 204 ILE A CA 1
ATOM 1538 C C . ILE A 1 204 ? 8.535 6.023 -18.313 1.00 91.50 204 ILE A C 1
ATOM 1540 O O . ILE A 1 204 ? 7.503 5.999 -17.650 1.00 91.50 204 ILE A O 1
ATOM 1544 N N . TRP A 1 205 ? 8.763 5.220 -19.344 1.00 93.56 205 TRP A N 1
ATOM 1545 C CA . TRP A 1 205 ? 7.913 4.098 -19.713 1.00 93.56 205 TRP A CA 1
ATOM 1546 C C . TRP A 1 205 ? 8.577 2.820 -19.228 1.00 93.56 205 TRP A C 1
ATOM 1548 O O . TRP A 1 205 ? 9.703 2.529 -19.621 1.00 93.56 205 TRP A O 1
ATOM 1558 N N . MET A 1 206 ? 7.878 2.057 -18.401 1.00 95.75 206 MET A N 1
ATOM 1559 C CA . MET A 1 206 ? 8.314 0.755 -17.912 1.00 95.75 206 MET A CA 1
ATOM 1560 C C . MET A 1 206 ? 7.347 -0.300 -18.422 1.00 95.75 206 MET A C 1
ATOM 1562 O O . MET A 1 206 ? 6.156 -0.234 -18.127 1.00 95.75 206 MET A O 1
ATOM 1566 N N . THR A 1 207 ? 7.835 -1.257 -19.202 1.00 97.44 207 THR A N 1
ATOM 1567 C CA . THR A 1 207 ? 7.029 -2.393 -19.657 1.00 97.44 207 THR A CA 1
ATOM 1568 C C . THR A 1 207 ? 7.535 -3.666 -19.011 1.00 97.44 207 THR A C 1
ATOM 1570 O O . THR A 1 207 ? 8.625 -4.131 -19.332 1.00 97.44 207 THR A O 1
ATOM 1573 N N . PHE A 1 208 ? 6.731 -4.212 -18.106 1.00 97.06 208 PHE A N 1
ATOM 1574 C CA . PHE A 1 208 ? 6.993 -5.482 -17.444 1.00 97.06 208 PHE A CA 1
ATOM 1575 C C . PHE A 1 208 ? 6.376 -6.604 -18.276 1.00 97.06 208 PHE A C 1
ATOM 1577 O O . PHE A 1 208 ? 5.165 -6.613 -18.517 1.00 97.06 208 PHE A O 1
ATOM 1584 N N . ASN A 1 209 ? 7.208 -7.533 -18.738 1.00 96.50 209 ASN A N 1
ATOM 1585 C CA . ASN A 1 209 ? 6.796 -8.649 -19.581 1.00 96.50 209 ASN A CA 1
ATOM 1586 C C . ASN A 1 209 ? 6.584 -9.923 -18.749 1.00 96.50 209 ASN A C 1
ATOM 1588 O O . ASN A 1 209 ? 7.294 -10.171 -17.778 1.00 96.50 209 ASN A O 1
ATOM 1592 N N . GLU A 1 210 ? 5.660 -10.791 -19.179 1.00 95.25 210 GLU A N 1
ATOM 1593 C CA . GLU A 1 210 ? 5.350 -12.068 -18.502 1.00 95.25 210 GLU A CA 1
ATOM 1594 C C . GLU A 1 210 ? 6.564 -12.997 -18.310 1.00 95.25 210 GLU A C 1
ATOM 1596 O O . GLU A 1 210 ? 6.532 -13.889 -17.463 1.00 95.25 210 GLU A O 1
ATOM 1601 N N . ASP A 1 211 ? 7.628 -12.814 -19.093 1.00 95.25 211 ASP A N 1
ATOM 1602 C CA . ASP A 1 211 ? 8.853 -13.610 -19.028 1.00 95.25 211 ASP A CA 1
ATOM 1603 C C . ASP A 1 211 ? 9.893 -13.089 -18.017 1.00 95.25 211 ASP A C 1
ATOM 1605 O O . ASP A 1 211 ? 10.977 -13.666 -17.915 1.00 95.25 211 ASP A O 1
ATOM 1609 N N . GLY A 1 212 ? 9.569 -12.034 -17.258 1.00 94.69 212 GLY A N 1
ATOM 1610 C CA . GLY A 1 212 ? 10.459 -11.423 -16.265 1.00 94.69 212 GLY A CA 1
ATOM 1611 C C . GLY A 1 212 ? 11.429 -10.392 -16.846 1.00 94.69 212 GLY A C 1
ATOM 1612 O O . GLY A 1 212 ? 12.336 -9.937 -16.148 1.00 94.69 212 GLY A O 1
ATOM 1613 N N . THR A 1 213 ? 11.271 -10.012 -18.116 1.00 96.88 213 THR A N 1
ATOM 1614 C CA . THR A 1 213 ? 12.035 -8.909 -18.713 1.00 96.88 213 THR A CA 1
ATOM 1615 C C . THR A 1 213 ? 11.338 -7.565 -18.511 1.00 96.88 213 THR A C 1
ATOM 1617 O O . THR A 1 213 ? 10.110 -7.481 -18.456 1.00 96.88 213 THR A O 1
ATOM 1620 N N . LEU A 1 214 ? 12.132 -6.503 -18.408 1.00 96.19 214 LEU A N 1
ATOM 1621 C CA . LEU A 1 214 ? 11.677 -5.130 -18.229 1.00 96.19 214 LEU A CA 1
ATOM 1622 C C . LEU A 1 214 ? 12.270 -4.247 -19.334 1.00 96.19 214 LEU A C 1
ATOM 1624 O O . LEU A 1 214 ? 13.484 -4.105 -19.436 1.00 96.19 214 LEU A O 1
ATOM 1628 N N . ASP A 1 215 ? 11.422 -3.624 -20.148 1.00 95.81 215 ASP A N 1
ATOM 1629 C CA . ASP A 1 215 ? 11.839 -2.562 -21.069 1.00 95.81 215 ASP A CA 1
ATOM 1630 C C . ASP A 1 215 ? 11.632 -1.198 -20.397 1.00 95.81 215 ASP A C 1
ATOM 1632 O O . ASP A 1 215 ? 10.495 -0.836 -20.082 1.00 95.81 215 ASP A O 1
ATOM 1636 N N . VAL A 1 216 ? 12.703 -0.416 -20.227 1.00 93.31 216 VAL A N 1
ATOM 1637 C CA . VAL A 1 216 ? 12.630 0.954 -19.690 1.00 93.31 216 VAL A CA 1
ATOM 1638 C C . VAL A 1 216 ? 13.002 1.950 -20.775 1.00 93.31 216 VAL A C 1
ATOM 1640 O O . VAL A 1 216 ? 14.044 1.822 -21.414 1.00 93.31 216 VAL A O 1
ATOM 1643 N N . TRP A 1 217 ? 12.148 2.944 -21.008 1.00 93.12 217 TRP A N 1
ATOM 1644 C CA . TRP A 1 217 ? 12.416 4.041 -21.936 1.00 93.12 217 TRP A CA 1
ATOM 1645 C C . TRP A 1 217 ? 12.292 5.364 -21.205 1.00 93.12 217 TRP A C 1
ATOM 1647 O O . TRP A 1 217 ? 11.288 5.624 -20.542 1.00 93.12 217 TRP A O 1
ATOM 1657 N N . VAL A 1 218 ? 13.279 6.231 -21.387 1.00 90.88 218 VAL A N 1
ATOM 1658 C CA . VAL A 1 218 ? 13.270 7.590 -20.853 1.00 90.88 218 VAL A CA 1
ATOM 1659 C C . VAL A 1 218 ? 13.137 8.553 -22.019 1.00 90.88 218 VAL A C 1
ATOM 1661 O O . VAL A 1 218 ? 13.973 8.578 -22.921 1.00 90.88 218 VAL A O 1
ATOM 1664 N N . ILE A 1 219 ? 12.078 9.353 -22.008 1.00 88.25 219 ILE A N 1
ATOM 1665 C CA . ILE A 1 219 ? 11.738 10.295 -23.074 1.00 88.25 219 ILE A CA 1
ATOM 1666 C C . ILE A 1 219 ? 11.704 11.702 -22.478 1.00 88.25 219 ILE A C 1
ATOM 1668 O O . ILE A 1 219 ? 11.120 11.922 -21.420 1.00 88.25 219 ILE A O 1
ATOM 1672 N N . ASP A 1 220 ? 12.333 12.670 -23.138 1.00 87.19 220 ASP A N 1
ATOM 1673 C CA . ASP A 1 220 ? 12.295 14.069 -22.712 1.00 87.19 220 ASP A CA 1
ATOM 1674 C C . ASP A 1 220 ? 10.907 14.706 -22.932 1.00 87.19 220 ASP A C 1
ATOM 1676 O O . ASP A 1 220 ? 10.040 14.170 -23.627 1.00 87.19 220 ASP A O 1
ATOM 1680 N N . ALA A 1 221 ? 10.688 15.899 -22.372 1.00 84.62 221 ALA A N 1
ATOM 1681 C CA . ALA A 1 221 ? 9.435 16.644 -22.550 1.00 84.62 221 ALA A CA 1
ATOM 1682 C C . ALA A 1 221 ? 9.106 17.013 -24.017 1.00 84.62 221 ALA A C 1
ATOM 1684 O O . ALA A 1 221 ? 7.972 17.384 -24.317 1.00 84.62 221 ALA A O 1
ATOM 1685 N N . ASN A 1 222 ? 10.074 16.922 -24.936 1.00 86.00 222 ASN A N 1
ATOM 1686 C CA . ASN A 1 222 ? 9.892 17.178 -26.365 1.00 86.00 222 ASN A CA 1
ATOM 1687 C C . ASN A 1 222 ? 9.567 15.899 -27.159 1.00 86.00 222 ASN A C 1
ATOM 1689 O O . ASN A 1 222 ? 9.411 15.972 -28.381 1.00 86.00 222 ASN A O 1
ATOM 1693 N N . GLY A 1 223 ? 9.467 14.742 -26.497 1.00 84.31 223 GLY A N 1
ATOM 1694 C CA . GLY A 1 223 ? 9.227 13.451 -27.139 1.00 84.31 223 GLY A CA 1
ATOM 1695 C C . GLY A 1 223 ? 10.484 12.807 -27.732 1.00 84.31 223 GLY A C 1
ATOM 1696 O O . GLY A 1 223 ? 10.368 11.912 -28.568 1.00 84.31 223 GLY A O 1
ATOM 1697 N N . VAL A 1 224 ? 11.677 13.266 -27.350 1.00 88.25 224 VAL A N 1
ATOM 1698 C CA . VAL A 1 224 ? 12.956 12.693 -27.782 1.00 88.25 224 VAL A CA 1
ATOM 1699 C C . VAL A 1 224 ? 13.385 11.609 -26.800 1.00 88.25 224 VAL A C 1
ATOM 1701 O O . VAL A 1 224 ? 13.441 11.840 -25.596 1.00 88.25 224 VAL A O 1
ATOM 1704 N N . GLU A 1 225 ? 13.724 10.431 -27.320 1.00 91.75 225 GLU A N 1
ATOM 1705 C CA . GLU A 1 225 ? 14.321 9.349 -26.533 1.00 91.75 225 GLU A CA 1
ATOM 1706 C C . GLU A 1 225 ? 15.683 9.793 -25.977 1.00 91.75 225 GLU A C 1
ATOM 1708 O O . GLU A 1 225 ? 16.590 10.159 -26.730 1.00 91.75 225 GLU A O 1
ATOM 1713 N N . ILE A 1 226 ? 15.797 9.790 -24.649 1.00 89.69 226 ILE A N 1
ATOM 1714 C CA . ILE A 1 226 ? 17.030 10.071 -23.910 1.00 89.69 226 ILE A CA 1
ATOM 1715 C C . ILE A 1 226 ? 17.810 8.774 -23.712 1.00 89.69 226 ILE A C 1
ATOM 1717 O O . ILE A 1 226 ? 19.025 8.757 -23.907 1.00 89.69 226 ILE A O 1
ATOM 1721 N N . ASP A 1 227 ? 17.115 7.715 -23.296 1.00 87.62 227 ASP A N 1
ATOM 1722 C CA . ASP A 1 227 ? 17.720 6.434 -22.951 1.00 87.62 227 ASP A CA 1
ATOM 1723 C C . ASP A 1 227 ? 16.722 5.285 -23.112 1.00 87.62 227 ASP A C 1
ATOM 1725 O O . ASP A 1 227 ? 15.504 5.481 -23.022 1.00 87.62 227 ASP A O 1
ATOM 1729 N N . ARG A 1 228 ? 17.257 4.082 -23.316 1.00 90.88 228 ARG A N 1
ATOM 1730 C CA . ARG A 1 228 ? 16.485 2.848 -23.366 1.00 90.88 228 ARG A CA 1
ATOM 1731 C C . ARG A 1 228 ? 17.317 1.670 -22.877 1.00 90.88 228 ARG A C 1
ATOM 1733 O O . ARG A 1 228 ? 18.364 1.362 -23.450 1.00 90.88 228 ARG A O 1
ATOM 1740 N N . THR A 1 229 ? 16.793 0.953 -21.892 1.00 91.75 229 THR A N 1
ATOM 1741 C CA . THR A 1 229 ? 17.406 -0.259 -21.343 1.00 91.75 229 THR A CA 1
ATOM 1742 C C . THR A 1 229 ? 16.468 -1.452 -21.459 1.00 91.75 229 THR A C 1
ATOM 1744 O O . THR A 1 229 ? 15.249 -1.320 -21.598 1.00 91.75 229 THR A O 1
ATOM 1747 N N . GLN A 1 230 ? 17.077 -2.634 -21.457 1.00 94.19 230 GLN A N 1
ATOM 1748 C CA . GLN A 1 230 ? 16.383 -3.900 -21.303 1.00 94.19 230 GLN A CA 1
ATOM 1749 C C . GLN A 1 230 ? 16.984 -4.590 -20.085 1.00 94.19 230 GLN A C 1
ATOM 1751 O O . GLN A 1 230 ? 18.132 -5.035 -20.115 1.00 94.19 230 GLN A O 1
ATOM 1756 N N . ASP A 1 231 ? 16.191 -4.632 -19.030 1.00 94.88 231 ASP A N 1
ATOM 1757 C CA . ASP A 1 231 ? 16.536 -5.126 -17.712 1.00 94.88 231 ASP A CA 1
ATOM 1758 C C . ASP A 1 231 ? 15.716 -6.389 -17.414 1.00 94.88 231 ASP A C 1
ATOM 1760 O O . ASP A 1 231 ? 14.947 -6.890 -18.245 1.00 94.88 231 ASP A O 1
ATOM 1764 N N . THR A 1 232 ? 15.886 -6.935 -16.219 1.00 95.75 232 THR A N 1
ATOM 1765 C CA . THR A 1 232 ? 15.059 -8.036 -15.715 1.00 95.75 232 THR A CA 1
ATOM 1766 C C . THR A 1 232 ? 14.486 -7.668 -14.363 1.00 95.75 232 THR A C 1
ATOM 1768 O O . THR A 1 232 ? 15.021 -6.792 -13.684 1.00 95.75 232 THR A O 1
ATOM 1771 N N . TYR A 1 233 ? 13.391 -8.316 -13.980 1.00 96.38 233 TYR A N 1
ATOM 1772 C CA . TYR A 1 233 ? 12.757 -8.058 -12.700 1.00 96.38 233 TYR A CA 1
ATOM 1773 C C . TYR A 1 233 ? 12.255 -9.332 -12.027 1.00 96.38 233 TYR A C 1
ATOM 1775 O O . TYR A 1 233 ? 11.887 -10.311 -12.681 1.00 96.38 233 TYR A O 1
ATOM 1783 N N . THR A 1 234 ? 12.199 -9.293 -10.700 1.00 94.56 234 THR A N 1
ATOM 1784 C CA . THR A 1 234 ? 11.544 -10.309 -9.873 1.00 94.56 234 THR A CA 1
ATOM 1785 C C . THR A 1 234 ? 10.647 -9.649 -8.840 1.00 94.56 234 THR A C 1
ATOM 1787 O O . THR A 1 234 ? 10.910 -8.526 -8.418 1.00 94.56 234 THR A O 1
ATOM 1790 N N . ILE A 1 235 ? 9.590 -10.353 -8.434 1.00 89.88 235 ILE A N 1
ATOM 1791 C CA . ILE A 1 235 ? 8.684 -9.910 -7.373 1.00 89.88 235 ILE A CA 1
ATOM 1792 C C . ILE A 1 235 ? 8.580 -11.004 -6.320 1.00 89.88 235 ILE A C 1
ATOM 1794 O O . ILE A 1 235 ? 8.327 -12.165 -6.653 1.00 89.88 235 ILE A O 1
ATOM 1798 N N . GLU A 1 236 ? 8.731 -10.610 -5.062 1.00 83.75 236 GLU A N 1
ATOM 1799 C CA . GLU A 1 236 ? 8.462 -11.440 -3.894 1.00 83.75 236 GLU A CA 1
ATOM 1800 C C . GLU A 1 236 ? 7.629 -10.621 -2.901 1.00 83.75 236 GLU A C 1
ATOM 1802 O O . GLU A 1 236 ? 8.095 -9.629 -2.348 1.00 83.75 236 GLU A O 1
ATOM 1807 N N . GLY A 1 237 ? 6.359 -10.995 -2.708 1.00 80.44 237 GLY A N 1
ATOM 1808 C CA . GLY A 1 237 ? 5.446 -10.205 -1.879 1.00 80.44 237 GLY A CA 1
ATOM 1809 C C . GLY A 1 237 ? 5.169 -8.832 -2.496 1.00 80.44 237 GLY A C 1
ATOM 1810 O O . GLY A 1 237 ? 4.645 -8.739 -3.604 1.00 80.44 237 GLY A O 1
ATOM 1811 N N . ASN A 1 238 ? 5.523 -7.773 -1.776 1.00 77.75 238 ASN A N 1
ATOM 1812 C CA . ASN A 1 238 ? 5.477 -6.379 -2.226 1.00 77.75 238 ASN A CA 1
ATOM 1813 C C . ASN A 1 238 ? 6.859 -5.793 -2.520 1.00 77.75 238 ASN A C 1
ATOM 1815 O O . ASN A 1 238 ? 7.005 -4.572 -2.558 1.00 77.75 238 ASN A O 1
ATOM 1819 N N . GLN A 1 239 ? 7.859 -6.641 -2.742 1.00 85.56 239 GLN A N 1
ATOM 1820 C CA . GLN A 1 239 ? 9.186 -6.206 -3.129 1.00 85.56 239 GLN A CA 1
ATOM 1821 C C . GLN A 1 239 ? 9.416 -6.489 -4.614 1.00 85.56 239 GLN A C 1
ATOM 1823 O O . GLN A 1 239 ? 9.226 -7.611 -5.084 1.00 85.56 239 GLN A O 1
ATOM 1828 N N . LEU A 1 240 ? 9.830 -5.459 -5.347 1.00 91.12 240 LEU A N 1
ATOM 1829 C CA . LEU A 1 240 ? 10.299 -5.525 -6.725 1.00 91.12 240 LEU A CA 1
ATOM 1830 C C . LEU A 1 240 ? 11.819 -5.387 -6.731 1.00 91.12 240 LEU A C 1
ATOM 1832 O O 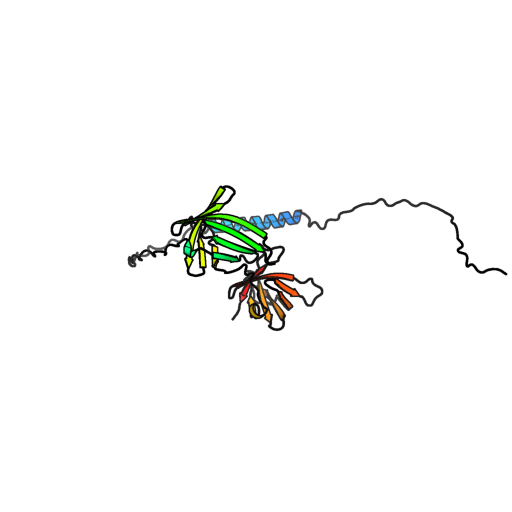. LEU A 1 240 ? 12.354 -4.380 -6.274 1.00 91.12 240 LEU A O 1
ATOM 1836 N N . THR A 1 241 ? 12.509 -6.353 -7.319 1.00 93.88 241 THR A N 1
ATOM 1837 C CA . THR A 1 241 ? 13.945 -6.259 -7.598 1.00 93.88 241 THR A CA 1
ATOM 1838 C C . THR A 1 241 ? 14.137 -6.051 -9.089 1.00 93.88 241 THR A C 1
ATOM 1840 O O . THR A 1 241 ? 13.589 -6.811 -9.887 1.00 93.88 241 THR A O 1
ATOM 1843 N N . ILE A 1 242 ? 14.906 -5.031 -9.466 1.00 94.62 242 ILE A N 1
ATOM 1844 C CA . ILE A 1 242 ? 15.315 -4.765 -10.846 1.00 94.62 242 ILE A CA 1
ATOM 1845 C C . ILE A 1 242 ? 16.799 -5.098 -10.978 1.00 94.62 242 ILE A C 1
ATOM 1847 O O . ILE A 1 242 ? 17.650 -4.480 -10.336 1.00 94.62 242 ILE A O 1
ATOM 1851 N N . SER A 1 243 ? 17.103 -6.054 -11.852 1.00 92.50 243 SER A N 1
ATOM 1852 C CA . SER A 1 243 ? 18.466 -6.483 -12.153 1.00 92.50 243 SER A CA 1
ATOM 1853 C C . SER A 1 243 ? 18.881 -5.969 -13.528 1.00 92.50 243 SER A C 1
ATOM 1855 O O . SER A 1 243 ? 18.213 -6.214 -14.540 1.00 92.50 243 SER A O 1
ATOM 1857 N N . TYR A 1 244 ? 20.014 -5.274 -13.561 1.00 88.94 244 TYR A N 1
ATOM 1858 C CA . TYR A 1 244 ? 20.551 -4.636 -14.758 1.00 88.94 244 TYR A CA 1
ATOM 1859 C C . TYR A 1 244 ? 21.462 -5.592 -15.545 1.00 88.94 244 TYR A C 1
ATOM 1861 O O . TYR A 1 244 ? 22.158 -6.415 -14.955 1.00 88.94 244 TYR A O 1
ATOM 1869 N N . PRO A 1 245 ? 21.564 -5.456 -16.878 1.00 80.56 245 PRO A N 1
ATOM 1870 C CA . PRO A 1 245 ? 22.457 -6.273 -17.704 1.00 80.56 245 PRO A CA 1
ATOM 1871 C C . PRO A 1 245 ? 23.950 -5.932 -17.531 1.00 80.56 245 PRO A C 1
ATOM 1873 O O . PRO A 1 245 ? 24.810 -6.588 -18.119 1.00 80.56 245 PRO A O 1
ATOM 1876 N N . THR A 1 246 ? 24.271 -4.882 -16.773 1.00 78.25 246 THR A N 1
ATOM 1877 C CA . THR A 1 246 ? 25.646 -4.470 -16.441 1.00 78.25 246 THR A CA 1
ATOM 1878 C C . THR A 1 246 ? 25.983 -4.884 -15.011 1.00 78.25 246 THR A C 1
ATOM 1880 O O . THR A 1 246 ? 25.078 -5.182 -14.244 1.00 78.25 246 THR A O 1
ATOM 1883 N N . ASP A 1 247 ? 27.257 -4.832 -14.610 1.00 74.38 247 ASP A N 1
ATOM 1884 C CA . ASP A 1 247 ? 27.705 -5.132 -13.232 1.00 74.38 247 ASP A CA 1
ATOM 1885 C C . ASP A 1 247 ? 27.247 -4.083 -12.183 1.00 74.38 247 ASP A C 1
ATOM 1887 O O . ASP A 1 247 ? 27.898 -3.882 -11.156 1.00 74.38 247 ASP A O 1
ATOM 1891 N N . ARG A 1 248 ? 26.168 -3.347 -12.467 1.00 82.19 248 ARG A N 1
ATOM 1892 C CA . ARG A 1 248 ? 25.523 -2.423 -11.537 1.00 82.19 248 ARG A CA 1
ATOM 1893 C C . ARG A 1 248 ? 24.800 -3.237 -10.459 1.00 82.19 248 ARG A C 1
ATOM 1895 O O . ARG A 1 248 ? 24.260 -4.300 -10.749 1.00 82.19 248 ARG A O 1
ATOM 1902 N N . GLU A 1 249 ? 24.789 -2.722 -9.232 1.00 85.75 249 GLU A N 1
ATOM 1903 C CA . GLU A 1 249 ? 23.958 -3.284 -8.162 1.00 85.75 249 GLU A CA 1
ATOM 1904 C C . GLU A 1 249 ? 22.474 -3.255 -8.546 1.00 85.75 249 GLU A C 1
ATOM 1906 O O . GLU A 1 249 ? 22.023 -2.364 -9.269 1.00 85.75 249 GLU A O 1
ATOM 1911 N N . GLU A 1 250 ? 21.743 -4.267 -8.089 1.00 89.81 250 GLU A N 1
ATOM 1912 C CA . GLU A 1 250 ? 20.298 -4.365 -8.273 1.00 89.81 250 GLU A CA 1
ATOM 1913 C C . GLU A 1 250 ? 19.605 -3.264 -7.472 1.00 89.81 250 GLU A C 1
ATOM 1915 O O . GLU A 1 250 ? 20.009 -2.957 -6.348 1.00 89.81 250 GLU A O 1
ATOM 1920 N N . ASP A 1 251 ? 18.546 -2.695 -8.039 1.00 89.38 251 ASP A N 1
ATOM 1921 C CA . ASP A 1 251 ? 17.700 -1.761 -7.307 1.00 89.38 251 ASP A CA 1
ATOM 1922 C C . ASP A 1 251 ? 16.515 -2.549 -6.721 1.00 89.38 251 ASP A C 1
ATOM 1924 O O . ASP A 1 251 ? 15.854 -3.321 -7.422 1.00 89.38 251 ASP A O 1
ATOM 1928 N N . VAL A 1 252 ? 16.239 -2.349 -5.433 1.00 86.38 252 VAL A N 1
ATOM 1929 C CA . VAL A 1 252 ? 15.118 -2.977 -4.722 1.00 86.38 252 VAL A CA 1
ATOM 1930 C C . VAL A 1 252 ? 14.110 -1.901 -4.347 1.00 86.38 252 VAL A C 1
ATOM 1932 O O . VAL A 1 252 ? 14.484 -0.870 -3.789 1.00 86.38 252 VAL A O 1
ATOM 1935 N N . TYR A 1 253 ? 12.839 -2.156 -4.641 1.00 85.31 253 TYR A N 1
ATOM 1936 C CA . TYR A 1 253 ? 11.727 -1.252 -4.384 1.00 85.31 253 TYR A CA 1
ATOM 1937 C C . TYR A 1 253 ? 10.619 -1.957 -3.619 1.00 85.31 253 TYR A C 1
ATOM 1939 O O . TYR A 1 253 ? 10.295 -3.111 -3.891 1.00 85.31 253 TYR A O 1
ATOM 1947 N N . ASN A 1 254 ? 9.970 -1.210 -2.741 1.00 80.75 254 ASN A N 1
ATOM 1948 C CA . ASN A 1 254 ? 8.644 -1.542 -2.253 1.00 80.75 254 ASN A CA 1
ATOM 1949 C C . ASN A 1 254 ? 7.617 -1.106 -3.289 1.00 80.75 254 ASN A C 1
ATOM 1951 O O . ASN A 1 254 ? 7.741 -0.021 -3.867 1.00 80.75 254 ASN A O 1
ATOM 1955 N N . ILE A 1 255 ? 6.619 -1.952 -3.529 1.00 82.81 255 ILE A N 1
ATOM 1956 C CA . ILE A 1 255 ? 5.585 -1.705 -4.527 1.00 82.81 255 ILE A CA 1
ATOM 1957 C C . ILE A 1 255 ? 4.200 -1.626 -3.904 1.00 82.81 255 ILE A C 1
ATOM 1959 O O . ILE A 1 255 ? 3.831 -2.398 -3.019 1.00 82.81 255 ILE A O 1
ATOM 1963 N N . SER A 1 256 ? 3.404 -0.703 -4.429 1.00 80.94 256 SER A N 1
ATOM 1964 C CA . SER A 1 256 ? 1.973 -0.616 -4.171 1.00 80.94 256 SER A CA 1
ATOM 1965 C C . SER A 1 256 ? 1.235 -0.470 -5.494 1.00 80.94 256 SER A C 1
ATOM 1967 O O . SER A 1 256 ? 1.585 0.389 -6.306 1.00 80.94 256 SER A O 1
ATOM 1969 N N . ILE A 1 257 ? 0.234 -1.321 -5.726 1.00 81.00 257 ILE A N 1
ATOM 1970 C CA . ILE A 1 257 ? -0.600 -1.288 -6.926 1.00 81.00 257 ILE A CA 1
ATOM 1971 C C . ILE A 1 257 ? -2.042 -1.035 -6.509 1.00 81.00 257 ILE A C 1
ATOM 1973 O O . ILE A 1 257 ? -2.656 -1.848 -5.821 1.00 81.00 257 ILE A O 1
ATOM 1977 N N . ASN A 1 258 ? -2.599 0.078 -6.978 1.00 77.62 258 ASN A N 1
ATOM 1978 C CA . ASN A 1 258 ? -4.003 0.421 -6.797 1.00 77.62 258 ASN A CA 1
ATOM 1979 C C . ASN A 1 258 ? -4.650 0.664 -8.165 1.00 77.62 258 ASN A C 1
ATOM 1981 O O . ASN A 1 258 ? -4.570 1.756 -8.732 1.00 77.62 258 ASN A O 1
ATOM 1985 N N . GLY A 1 259 ? -5.256 -0.390 -8.719 1.00 83.25 259 GLY A N 1
ATOM 1986 C CA . GLY A 1 259 ? -5.836 -0.370 -10.060 1.00 83.25 259 GLY A CA 1
ATOM 1987 C C . GLY A 1 259 ? -4.7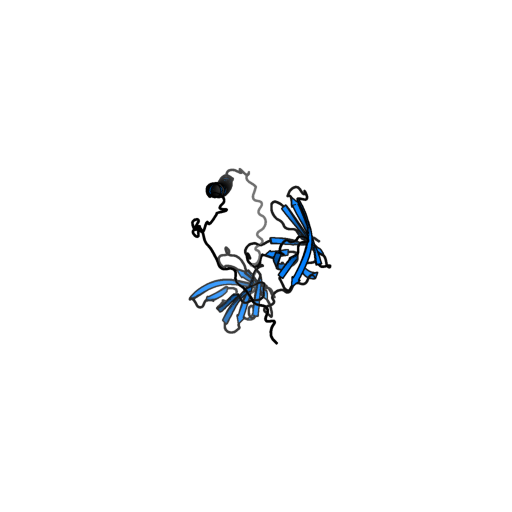82 -0.082 -11.131 1.00 83.25 259 GLY A C 1
ATOM 1988 O O . GLY A 1 259 ? -3.897 -0.900 -11.371 1.00 83.25 259 GLY A O 1
ATOM 1989 N N . ASP A 1 260 ? -4.888 1.088 -11.762 1.00 89.12 260 ASP A N 1
ATOM 1990 C CA . ASP A 1 260 ? -3.976 1.550 -12.816 1.00 89.12 260 ASP A CA 1
ATOM 1991 C C . ASP A 1 260 ? -2.811 2.397 -12.280 1.00 89.12 260 ASP A C 1
ATOM 1993 O O . ASP A 1 260 ? -2.059 2.966 -13.065 1.00 89.12 260 ASP A O 1
ATOM 1997 N N . MET A 1 261 ? -2.640 2.497 -10.962 1.00 83.00 261 MET A N 1
ATOM 1998 C CA . MET A 1 261 ? -1.540 3.233 -10.342 1.00 83.00 261 MET A CA 1
ATOM 1999 C C . MET A 1 261 ? -0.524 2.270 -9.725 1.00 83.00 261 MET A C 1
ATOM 2001 O O . MET A 1 261 ? -0.892 1.421 -8.915 1.00 83.00 261 MET A O 1
ATOM 2005 N N . LEU A 1 262 ? 0.746 2.434 -10.091 1.00 87.38 262 LEU A N 1
ATOM 2006 C CA . LEU A 1 262 ? 1.902 1.772 -9.487 1.00 87.38 262 LEU A CA 1
ATOM 2007 C C . LEU A 1 262 ? 2.730 2.821 -8.754 1.00 87.38 262 LEU A C 1
ATOM 2009 O O . LEU A 1 262 ? 3.078 3.853 -9.326 1.00 87.38 262 LEU A O 1
ATOM 2013 N N . ILE A 1 263 ? 3.070 2.541 -7.504 1.00 83.06 263 ILE A N 1
ATOM 2014 C CA . ILE A 1 263 ? 3.980 3.354 -6.703 1.00 83.06 263 ILE A CA 1
ATOM 2015 C C . ILE A 1 263 ? 5.192 2.497 -6.369 1.00 83.06 263 ILE A C 1
ATOM 2017 O O . ILE A 1 263 ? 5.037 1.378 -5.879 1.00 83.06 263 ILE A O 1
ATOM 2021 N N . LEU A 1 264 ? 6.380 3.032 -6.643 1.00 84.75 264 LEU A N 1
ATOM 2022 C CA . LEU A 1 264 ? 7.655 2.470 -6.211 1.00 84.75 264 LEU A CA 1
ATOM 2023 C C . LEU A 1 264 ? 8.262 3.370 -5.134 1.00 84.75 264 LEU A C 1
ATOM 2025 O O . LEU A 1 264 ? 8.223 4.595 -5.267 1.00 84.75 264 LEU A O 1
ATOM 2029 N N . ALA A 1 265 ? 8.873 2.769 -4.121 1.00 76.88 265 ALA A N 1
ATOM 2030 C CA . ALA A 1 265 ? 9.636 3.479 -3.100 1.00 76.88 265 ALA A CA 1
ATOM 2031 C C . ALA A 1 265 ? 10.892 2.692 -2.725 1.00 76.88 265 ALA A C 1
ATOM 2033 O O . ALA A 1 265 ? 10.874 1.460 -2.717 1.00 76.88 265 ALA A O 1
ATOM 2034 N N . TYR A 1 266 ? 11.987 3.383 -2.412 1.00 74.38 266 TYR A N 1
ATOM 2035 C CA . TYR A 1 266 ? 13.177 2.707 -1.896 1.00 74.38 266 TYR A CA 1
ATOM 2036 C C . TYR A 1 266 ? 12.950 2.279 -0.439 1.00 74.38 266 TYR A C 1
ATOM 2038 O O . TYR A 1 266 ? 12.478 3.102 0.350 1.00 74.38 266 TYR A O 1
ATOM 2046 N N . PRO A 1 267 ? 13.336 1.052 -0.038 1.00 68.44 267 PRO A N 1
ATOM 2047 C CA . PRO A 1 267 ? 13.164 0.582 1.338 1.00 68.44 267 PRO A CA 1
ATOM 2048 C C . PRO A 1 267 ? 13.837 1.475 2.391 1.00 68.44 267 PRO A C 1
ATOM 2050 O O . PRO A 1 267 ? 13.331 1.628 3.499 1.00 68.44 267 PRO A O 1
ATOM 2053 N N . ASP A 1 268 ? 14.973 2.090 2.054 1.00 66.88 268 ASP A N 1
ATOM 2054 C CA . ASP A 1 268 ? 15.735 2.977 2.937 1.00 66.88 268 ASP A CA 1
ATOM 2055 C C . ASP A 1 268 ? 15.386 4.469 2.774 1.00 66.88 268 ASP A C 1
ATOM 2057 O O . ASP A 1 268 ? 15.802 5.290 3.598 1.00 66.88 268 ASP A O 1
ATOM 2061 N N . GLN A 1 269 ? 14.609 4.829 1.745 1.00 65.44 269 GLN A N 1
ATOM 2062 C CA . GLN A 1 269 ? 14.128 6.191 1.481 1.00 65.44 269 GLN A CA 1
ATOM 2063 C C . GLN A 1 269 ? 12.629 6.203 1.129 1.00 65.44 269 GLN A C 1
ATOM 2065 O O . GLN A 1 269 ? 12.258 6.613 0.026 1.00 65.44 269 GLN A O 1
ATOM 2070 N N . PRO A 1 270 ? 11.758 5.790 2.066 1.00 53.25 270 PRO A N 1
ATOM 2071 C CA . PRO A 1 270 ? 10.329 5.623 1.808 1.00 53.25 270 PRO A CA 1
ATOM 2072 C C . PRO A 1 270 ? 9.641 6.918 1.339 1.00 53.25 270 PRO A C 1
ATOM 2074 O O . PRO A 1 270 ? 8.792 6.897 0.453 1.00 53.25 270 PRO A O 1
ATOM 2077 N N . ASP A 1 271 ? 10.049 8.085 1.842 1.00 56.69 271 ASP A N 1
ATOM 2078 C CA . ASP A 1 271 ? 9.443 9.372 1.455 1.00 56.69 271 ASP A CA 1
ATOM 2079 C C . ASP A 1 271 ? 9.685 9.753 -0.023 1.00 56.69 271 ASP A C 1
ATOM 2081 O O . ASP A 1 271 ? 9.091 10.706 -0.536 1.00 56.69 271 ASP A O 1
ATOM 2085 N N . GLN A 1 272 ? 10.570 9.036 -0.723 1.00 70.06 272 GLN A N 1
ATOM 2086 C CA . GLN A 1 272 ? 10.848 9.245 -2.137 1.00 70.06 272 GLN A CA 1
ATOM 2087 C C . GLN A 1 272 ? 10.007 8.300 -3.003 1.00 70.06 272 GLN A C 1
ATOM 2089 O O . GLN A 1 272 ? 10.433 7.205 -3.368 1.00 70.06 272 GLN A O 1
ATOM 2094 N N . LEU A 1 273 ? 8.814 8.773 -3.361 1.00 74.81 273 LEU A N 1
ATOM 2095 C CA . LEU A 1 273 ? 7.842 8.023 -4.151 1.00 74.81 273 LEU A CA 1
ATOM 2096 C C . LEU A 1 273 ? 8.011 8.253 -5.657 1.00 74.81 273 LEU A C 1
ATOM 2098 O O . LEU A 1 273 ? 8.172 9.387 -6.120 1.00 74.81 273 LEU A O 1
ATOM 2102 N N . PHE A 1 274 ? 7.881 7.178 -6.430 1.00 82.56 274 PHE A N 1
ATOM 2103 C CA . PHE A 1 274 ? 7.828 7.209 -7.889 1.00 82.56 274 PHE A CA 1
ATOM 2104 C C . PHE A 1 274 ? 6.488 6.643 -8.361 1.00 82.56 274 PHE A C 1
ATOM 2106 O O . PHE A 1 274 ? 6.253 5.437 -8.282 1.00 82.56 274 PHE A O 1
ATOM 2113 N N . GLY A 1 275 ? 5.603 7.524 -8.828 1.00 84.88 275 GLY A N 1
ATOM 2114 C CA . GLY A 1 275 ? 4.283 7.158 -9.339 1.00 84.88 275 GLY A CA 1
ATOM 2115 C C . GLY A 1 275 ? 4.293 6.861 -10.838 1.00 84.88 275 GLY A C 1
ATOM 2116 O O . GLY A 1 275 ? 4.943 7.562 -11.618 1.00 84.88 275 GLY A O 1
ATOM 2117 N N . TYR A 1 276 ? 3.538 5.839 -11.235 1.00 91.69 276 TYR A N 1
ATOM 2118 C CA . TYR A 1 276 ? 3.333 5.449 -12.624 1.00 91.69 276 TYR A CA 1
ATOM 2119 C C . TYR A 1 276 ? 1.870 5.089 -12.884 1.00 91.69 276 TYR A C 1
ATOM 2121 O O . TYR A 1 276 ? 1.198 4.499 -12.039 1.00 91.69 276 TYR A O 1
ATOM 2129 N N . ILE A 1 277 ? 1.393 5.399 -14.089 1.00 91.00 277 ILE A N 1
ATOM 2130 C CA . ILE A 1 277 ? 0.028 5.121 -14.542 1.00 91.00 277 ILE A CA 1
ATOM 2131 C C . ILE A 1 277 ? 0.058 4.078 -15.659 1.00 91.00 277 ILE A C 1
ATOM 2133 O O . ILE A 1 277 ? 0.773 4.235 -16.656 1.00 91.00 277 ILE A O 1
ATOM 2137 N N . ARG A 1 278 ? -0.743 3.023 -15.505 1.00 93.88 278 ARG A N 1
ATOM 2138 C CA . ARG A 1 278 ? -0.907 1.947 -16.481 1.00 93.88 278 ARG A CA 1
ATOM 2139 C C . ARG A 1 278 ? -1.522 2.477 -17.777 1.00 93.88 278 ARG A C 1
ATOM 2141 O O . ARG A 1 278 ? -2.480 3.247 -17.762 1.00 93.88 278 ARG A O 1
ATOM 2148 N N . GLN A 1 279 ? -0.969 2.047 -18.903 1.00 93.25 279 GLN A N 1
ATOM 2149 C CA . GLN A 1 279 ? -1.497 2.318 -20.239 1.00 93.25 279 GLN A CA 1
ATOM 2150 C C . GLN A 1 279 ? -2.321 1.116 -20.723 1.00 93.25 279 GLN A C 1
ATOM 2152 O O . GLN A 1 279 ? -1.884 -0.025 -20.567 1.00 93.25 279 GLN A O 1
ATOM 2157 N N . HIS A 1 280 ? -3.491 1.384 -21.313 1.00 78.50 280 HIS A N 1
ATOM 2158 C CA . HIS A 1 280 ? -4.400 0.390 -21.910 1.00 78.50 280 HIS A CA 1
ATOM 2159 C C . HIS A 1 280 ? -4.342 0.399 -23.438 1.00 78.50 280 HIS A C 1
ATOM 2161 O O . HIS A 1 280 ? -4.150 1.495 -24.015 1.00 78.50 280 HIS A O 1
#

Secondary structure (DSSP, 8-state):
-------------------------------PPPHHHHHHHHHHHHHHHHHHHHHHHHS-S----------------PPP--PPPPPHHHH-EEEEEE-SSEEEEEEE-TTSEEEEEEEETTS-EEEEEEEEEEEETTEEEEE-TTS-EEEEEEEEETTEEEEE-TTS-SPPEEEEEESS-------HHHH-EEEE---SSEEEEEEE-TTSEEEEEEEETTS-EEEEEEEEEEEETTEEEEE-SSSPPPEEEEEEEETTEEEEEETTEEEEEEEEEEE-

Nearest PDB structures (foldseek):
  3ebk-assembly3_B-2  TM=7.444E-01  e=1.348E-02  Blattella germanica
  8w02-assembly2_B  TM=5.012E-01  e=1.635E-02  Homo sapiens
  3kq0-assembly1_A  TM=5.442E-01  e=6.609E-02  Homo sapiens
  8d6n-assembly1_A  TM=4.794E-01  e=3.708E-02  Homo sapiens
  5d8j-assembly1_A  TM=5.147E-01  e=1.123E-01  Mus musculus